Protein AF-A0A7S1HII3-F1 (afdb_monomer_lite)

Foldseek 3Di:
DDDDDDDDDDDDPPDDDDDPPQPQPPDPDDDPDDPDDDPPPPPDDQDDDDPVQVVCPPQRFDDDPPPPPPPDPPDPPPDPDRDDPPPQPVPDADQDDGDRDDQGHAAAAPVVLVVQVVVLVVLCVDDCVVDDPVCSVSNVDDRPRPVPRHRHQDPSRVVSVVVVVVVVCVVRVVNVDDDDDPPPPPPPPDPDDD

Structure (mmCIF, N/CA/C/O backbone):
data_AF-A0A7S1HII3-F1
#
_entry.id   AF-A0A7S1HII3-F1
#
loop_
_atom_site.group_PDB
_atom_site.id
_atom_site.type_symbol
_atom_site.label_atom_id
_atom_site.label_alt_id
_atom_site.label_comp_id
_atom_site.label_asym_id
_atom_site.label_entity_id
_atom_site.label_seq_id
_atom_site.pdbx_PDB_ins_code
_atom_site.Cartn_x
_atom_site.Cartn_y
_atom_site.Cartn_z
_atom_site.occupancy
_atom_site.B_iso_or_equiv
_atom_site.auth_seq_id
_atom_site.auth_comp_id
_atom_site.auth_asym_id
_atom_site.auth_atom_id
_atom_site.pdbx_PDB_model_num
ATOM 1 N N . MET A 1 1 ? 8.727 9.256 -57.625 1.00 49.22 1 MET A N 1
ATOM 2 C CA . MET A 1 1 ? 7.397 9.297 -56.982 1.00 49.22 1 MET A CA 1
ATOM 3 C C . MET A 1 1 ? 6.848 7.882 -56.900 1.00 49.22 1 MET A C 1
ATOM 5 O O . MET A 1 1 ? 6.625 7.277 -57.941 1.00 49.22 1 MET A O 1
ATOM 9 N N . PRO A 1 2 ? 6.750 7.338 -55.679 1.00 39.59 2 PRO A N 1
ATOM 10 C CA . PRO A 1 2 ? 5.558 6.612 -55.246 1.00 39.59 2 PRO A CA 1
ATOM 11 C C . PRO A 1 2 ? 5.044 7.100 -53.872 1.00 39.59 2 PRO A C 1
ATOM 13 O O . PRO A 1 2 ? 5.643 7.955 -53.226 1.00 39.59 2 PRO A O 1
ATOM 16 N N . SER A 1 3 ? 3.873 6.577 -53.523 1.00 37.31 3 SER A N 1
ATOM 17 C CA . SER A 1 3 ? 2.757 7.121 -52.739 1.00 37.31 3 SER A CA 1
ATOM 18 C C . SER A 1 3 ? 2.954 7.400 -51.234 1.00 37.31 3 SER A C 1
ATOM 20 O O . SER A 1 3 ? 3.823 6.808 -50.598 1.00 37.31 3 SER A O 1
ATOM 22 N N . PRO A 1 4 ? 2.078 8.236 -50.629 1.00 46.53 4 PRO A N 1
ATOM 23 C CA . PRO A 1 4 ? 2.090 8.534 -49.198 1.00 46.53 4 PRO A CA 1
ATOM 24 C C . PRO A 1 4 ? 1.418 7.421 -48.378 1.00 46.53 4 PRO A C 1
ATOM 26 O O . PRO A 1 4 ? 0.300 6.995 -48.676 1.00 46.53 4 PRO A O 1
ATOM 29 N N . MET A 1 5 ? 2.076 6.980 -47.303 1.00 40.91 5 MET A N 1
ATOM 30 C CA . MET A 1 5 ? 1.473 6.093 -46.306 1.00 40.91 5 MET A CA 1
ATOM 31 C C . MET A 1 5 ? 0.523 6.881 -45.396 1.00 40.91 5 MET A C 1
ATOM 33 O O . MET A 1 5 ? 0.929 7.806 -44.696 1.00 40.91 5 MET A O 1
ATOM 37 N N . ARG A 1 6 ? -0.755 6.488 -45.395 1.00 44.62 6 ARG A N 1
ATOM 38 C CA . ARG A 1 6 ? -1.747 6.884 -44.388 1.00 44.62 6 ARG A CA 1
ATOM 39 C C . ARG A 1 6 ? -1.512 6.058 -43.121 1.00 44.62 6 ARG A C 1
ATOM 41 O O . ARG A 1 6 ? -1.665 4.842 -43.154 1.00 44.62 6 ARG A O 1
ATOM 48 N N . GLY A 1 7 ? -1.159 6.717 -42.021 1.00 40.34 7 GLY A N 1
ATOM 49 C CA . GLY A 1 7 ? -1.181 6.120 -40.684 1.00 40.34 7 GLY A CA 1
ATOM 50 C C . GLY A 1 7 ? -2.591 6.173 -40.074 1.00 40.34 7 GLY A C 1
ATOM 51 O O . GLY A 1 7 ? -3.338 7.110 -40.370 1.00 40.34 7 GLY A O 1
ATOM 52 N N . PRO A 1 8 ? -2.987 5.190 -39.247 1.00 44.94 8 PRO A N 1
ATOM 53 C CA . PRO A 1 8 ? -4.292 5.178 -38.597 1.00 44.94 8 PRO A CA 1
ATOM 54 C C . PRO A 1 8 ? -4.381 6.229 -37.482 1.00 44.94 8 PRO A C 1
ATOM 56 O O . PRO A 1 8 ? -3.462 6.409 -36.682 1.00 44.94 8 PRO A O 1
ATOM 59 N N . ALA A 1 9 ? -5.528 6.904 -37.425 1.00 43.06 9 ALA A N 1
ATOM 60 C CA . ALA A 1 9 ? -5.907 7.803 -36.349 1.00 43.06 9 ALA A CA 1
ATOM 61 C C . ALA A 1 9 ? -6.153 7.006 -35.057 1.00 43.06 9 ALA A C 1
ATOM 63 O O . ALA A 1 9 ? -7.096 6.218 -34.973 1.00 43.06 9 ALA A O 1
ATOM 64 N N . PHE A 1 10 ? -5.328 7.233 -34.036 1.00 33.91 10 PHE A N 1
ATOM 65 C CA . PHE A 1 10 ? -5.608 6.774 -32.679 1.00 33.91 10 PHE A CA 1
ATOM 66 C C . PHE A 1 10 ? -6.612 7.727 -32.027 1.00 33.91 10 PHE A C 1
ATOM 68 O O . PHE A 1 10 ? -6.252 8.741 -31.436 1.00 33.91 10 PHE A O 1
ATOM 75 N N . SER A 1 11 ? -7.891 7.384 -32.155 1.00 45.03 11 SER A N 1
ATOM 76 C CA . SER A 1 11 ? -8.940 7.850 -31.255 1.00 45.03 11 SER A CA 1
ATOM 77 C C . SER A 1 11 ? -9.006 6.883 -30.076 1.00 45.03 11 SER A C 1
ATOM 79 O O . SER A 1 11 ? -9.339 5.715 -30.255 1.00 45.03 11 SER A O 1
ATOM 81 N N . CYS A 1 12 ? -8.679 7.357 -28.875 1.00 33.50 12 CYS A N 1
ATOM 82 C CA . CYS A 1 12 ? -9.024 6.667 -27.637 1.00 33.50 12 CYS A CA 1
ATOM 83 C C . CYS A 1 12 ? -9.544 7.691 -26.629 1.00 33.50 12 CYS A C 1
ATOM 85 O O . CYS A 1 12 ? -8.791 8.324 -25.891 1.00 33.50 12 CYS A O 1
ATOM 87 N N . CYS A 1 13 ? -10.868 7.832 -26.614 1.00 35.03 13 CYS A N 1
ATOM 88 C CA . CYS A 1 13 ? -11.621 8.372 -25.496 1.00 35.03 13 CYS A CA 1
ATOM 89 C C . CYS A 1 13 ? -11.301 7.570 -24.226 1.00 35.03 13 CYS A C 1
ATOM 91 O O . CYS A 1 13 ? -11.703 6.415 -24.099 1.00 35.03 13 CYS A O 1
ATOM 93 N N . PHE A 1 14 ? -10.637 8.188 -23.250 1.00 35.06 14 PHE A N 1
ATOM 94 C CA . PHE A 1 14 ? -10.660 7.704 -21.871 1.00 35.06 14 PHE A CA 1
ATOM 95 C C . PHE A 1 14 ? -12.013 8.083 -21.256 1.00 35.06 14 PHE A C 1
ATOM 97 O O . PHE A 1 14 ? -12.171 9.133 -20.635 1.00 35.06 14 PHE A O 1
ATOM 104 N N . ALA A 1 15 ? -13.019 7.238 -21.484 1.00 39.53 15 ALA A N 1
ATOM 105 C CA . ALA A 1 15 ? -14.299 7.340 -20.803 1.00 39.53 15 ALA A CA 1
ATOM 106 C C . ALA A 1 15 ? -14.142 6.881 -19.346 1.00 39.53 15 ALA A C 1
ATOM 108 O O . ALA A 1 15 ? -13.743 5.753 -19.046 1.00 39.53 15 ALA A O 1
ATOM 109 N N . LEU A 1 16 ? -14.451 7.807 -18.443 1.00 46.47 16 LEU A N 1
ATOM 110 C CA . LEU A 1 16 ? -14.608 7.613 -17.010 1.00 46.47 16 LEU A CA 1
ATOM 111 C C . LEU A 1 16 ? -15.665 6.534 -16.742 1.00 46.47 16 LEU A C 1
ATOM 113 O O . LEU A 1 16 ? -16.841 6.716 -17.032 1.00 46.47 16 LEU A O 1
ATOM 117 N N . GLY A 1 17 ? -15.241 5.422 -16.150 1.00 37.50 17 GLY A N 1
ATOM 118 C CA . GLY A 1 17 ? -16.125 4.332 -15.743 1.00 37.50 17 GLY A CA 1
ATOM 119 C C . GLY A 1 17 ? -15.549 3.564 -14.561 1.00 37.50 17 GLY A C 1
ATOM 120 O O . GLY A 1 17 ? -15.370 2.353 -14.626 1.00 37.50 17 GLY A O 1
ATOM 121 N N . ARG A 1 18 ? -15.180 4.262 -13.479 1.00 42.59 18 ARG A N 1
ATOM 122 C CA . ARG A 1 18 ? -14.786 3.597 -12.230 1.00 42.59 18 ARG A CA 1
ATOM 123 C C . ARG A 1 18 ? -16.043 3.147 -11.492 1.00 42.59 18 ARG A C 1
ATOM 125 O O . ARG A 1 18 ? -16.666 3.937 -10.792 1.00 42.59 18 ARG A O 1
ATOM 132 N N . GLN A 1 19 ? -16.382 1.868 -11.632 1.00 34.56 19 GLN A N 1
ATOM 133 C CA . GLN A 1 19 ? -17.270 1.178 -10.701 1.00 34.56 19 GLN A CA 1
ATOM 134 C C . GLN A 1 19 ? -16.685 1.306 -9.289 1.00 34.56 19 GLN A C 1
ATOM 136 O O . GLN A 1 19 ? -15.636 0.739 -8.973 1.00 34.56 19 GLN A O 1
ATOM 141 N N . VAL A 1 20 ? -17.345 2.089 -8.439 1.00 39.16 20 VAL A N 1
ATOM 142 C CA . VAL A 1 20 ? -17.091 2.083 -7.001 1.00 39.16 20 VAL A CA 1
ATOM 143 C C . VAL A 1 20 ? -17.714 0.795 -6.477 1.00 39.16 20 VAL A C 1
ATOM 145 O O . VAL A 1 20 ? -18.902 0.742 -6.181 1.00 39.16 20 VAL A O 1
ATOM 148 N N . ALA A 1 21 ? -16.926 -0.276 -6.424 1.00 37.16 21 ALA A N 1
ATOM 149 C CA . ALA A 1 21 ? -17.313 -1.473 -5.694 1.00 37.16 21 ALA A CA 1
ATOM 150 C C . ALA A 1 21 ? -17.355 -1.109 -4.201 1.00 37.16 21 ALA A C 1
ATOM 152 O O . ALA A 1 21 ? -16.321 -1.039 -3.531 1.00 37.16 21 ALA A O 1
ATOM 153 N N . ILE A 1 22 ? -18.553 -0.796 -3.704 1.00 39.97 22 ILE A N 1
ATOM 154 C CA . ILE A 1 22 ? -18.819 -0.596 -2.281 1.00 39.97 22 ILE A CA 1
ATOM 155 C C . ILE A 1 22 ? -18.816 -1.986 -1.648 1.00 39.97 22 ILE A C 1
ATOM 157 O O . ILE A 1 22 ? -19.820 -2.692 -1.648 1.00 39.97 22 ILE A O 1
ATOM 161 N N . PHE A 1 23 ? -17.661 -2.402 -1.136 1.00 42.44 23 PHE A N 1
ATOM 162 C CA . PHE A 1 23 ? -17.588 -3.561 -0.257 1.00 42.44 23 PHE A CA 1
ATOM 163 C C . PHE A 1 23 ? -18.088 -3.131 1.122 1.00 42.44 23 PHE A C 1
ATOM 165 O O . PHE A 1 23 ? -17.344 -2.566 1.923 1.00 42.44 23 PHE A O 1
ATOM 172 N N . LEU A 1 24 ? -19.376 -3.360 1.379 1.00 38.06 24 LEU A N 1
ATOM 173 C CA . LEU A 1 24 ? -19.945 -3.306 2.722 1.00 38.06 24 LEU A CA 1
ATOM 174 C C . LEU A 1 24 ? -19.381 -4.488 3.518 1.00 38.06 24 LEU A C 1
ATOM 176 O O . LEU A 1 24 ? -19.906 -5.598 3.481 1.00 38.06 24 LEU A O 1
ATOM 180 N N . PHE A 1 25 ? -18.273 -4.256 4.218 1.00 42.69 25 PHE A N 1
ATOM 181 C CA . PHE A 1 25 ? -17.784 -5.188 5.225 1.00 42.69 25 PHE A CA 1
ATOM 182 C C . PHE A 1 25 ? -18.633 -5.024 6.488 1.00 42.69 25 PHE A C 1
ATOM 184 O O . PHE A 1 25 ? -18.334 -4.201 7.352 1.00 42.69 25 PHE A O 1
ATOM 191 N N . LEU A 1 26 ? -19.710 -5.806 6.590 1.00 35.97 26 LEU A N 1
ATOM 192 C CA . LEU A 1 26 ? -20.401 -6.011 7.858 1.00 35.97 26 LEU A CA 1
ATOM 193 C C . LEU A 1 26 ? -19.521 -6.924 8.723 1.00 35.97 26 LEU A C 1
ATOM 195 O O . LEU A 1 26 ? -19.515 -8.142 8.562 1.00 35.97 26 LEU A O 1
ATOM 199 N N . PHE A 1 27 ? -18.729 -6.327 9.613 1.00 39.19 27 PHE A N 1
ATOM 200 C CA . PHE A 1 27 ? -17.949 -7.073 10.598 1.00 39.19 27 PHE A CA 1
ATOM 201 C C . PHE A 1 27 ? -18.890 -7.643 11.671 1.00 39.19 27 PHE A C 1
ATOM 203 O O . PHE A 1 27 ? -19.171 -6.984 12.667 1.00 39.19 27 PHE A O 1
ATOM 210 N N . ILE A 1 28 ? -19.355 -8.882 11.493 1.00 37.91 28 ILE A N 1
ATOM 211 C CA . ILE A 1 28 ? -19.847 -9.698 12.611 1.00 37.91 28 ILE A CA 1
ATOM 212 C C . ILE A 1 28 ? -18.608 -10.340 13.244 1.00 37.91 28 ILE A C 1
ATOM 214 O O . ILE A 1 28 ? -18.170 -11.417 12.844 1.00 37.91 28 ILE A O 1
ATOM 218 N N . LEU A 1 29 ? -17.976 -9.635 14.184 1.00 43.19 29 LEU A N 1
ATOM 219 C CA . LEU A 1 29 ? -16.872 -10.189 14.967 1.00 43.19 29 LEU A CA 1
ATOM 220 C C . LEU A 1 29 ? -17.440 -11.198 15.974 1.00 43.19 29 LEU A C 1
ATOM 222 O O . LEU A 1 29 ? -17.939 -10.824 17.032 1.00 43.19 29 LEU A O 1
ATOM 226 N N . VAL A 1 30 ? -17.361 -12.486 15.635 1.00 34.56 30 VAL A N 1
ATOM 227 C CA . VAL A 1 30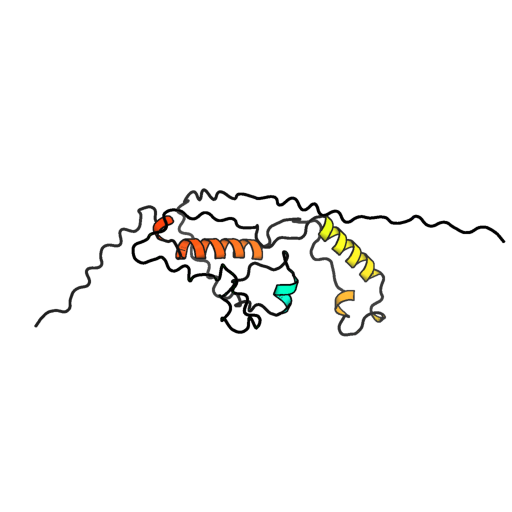 ? -17.533 -13.581 16.595 1.00 34.56 30 VAL A CA 1
ATOM 228 C C . VAL A 1 30 ? -16.333 -13.543 17.540 1.00 34.56 30 VAL A C 1
ATOM 230 O O . VAL A 1 30 ? -15.195 -13.753 17.125 1.00 34.56 30 VAL A O 1
ATOM 233 N N . SER A 1 31 ? -16.585 -13.221 18.807 1.00 33.16 31 SER A N 1
ATOM 234 C CA . SER A 1 31 ? -15.572 -13.190 19.862 1.00 33.16 31 SER A CA 1
ATOM 235 C C . SER A 1 31 ? -15.106 -14.614 20.177 1.00 33.16 31 SER A C 1
ATOM 237 O O . SER A 1 31 ? -15.686 -15.285 21.028 1.00 33.16 31 SER A O 1
ATOM 239 N N . ALA A 1 32 ? -14.065 -15.090 19.495 1.00 36.19 32 ALA A N 1
ATOM 240 C CA . ALA A 1 32 ? -13.293 -16.238 19.952 1.00 36.19 32 ALA A CA 1
ATOM 241 C C . ALA A 1 32 ? -12.346 -15.748 21.058 1.00 36.19 32 ALA A C 1
ATOM 243 O O . ALA A 1 32 ? -11.362 -15.063 20.786 1.00 36.19 32 ALA A O 1
ATOM 244 N N . GLY A 1 33 ? -12.696 -16.034 22.314 1.00 36.56 33 GLY A N 1
ATOM 245 C CA . GLY A 1 33 ? -11.833 -15.791 23.466 1.00 36.56 33 GLY A CA 1
ATOM 246 C C . GLY A 1 33 ? -10.622 -16.714 23.408 1.00 36.56 33 GLY A C 1
ATOM 247 O O . GLY A 1 33 ? -10.722 -17.887 23.752 1.00 36.56 33 GLY A O 1
ATOM 248 N N . GLY A 1 34 ? -9.501 -16.183 22.934 1.00 35.03 34 GLY A N 1
ATOM 249 C CA . GLY A 1 34 ? -8.187 -16.795 23.045 1.00 35.03 34 GLY A CA 1
ATOM 250 C C . GLY A 1 34 ? -7.227 -15.746 23.579 1.00 35.03 34 GLY A C 1
ATOM 251 O O . GLY A 1 34 ? -6.944 -14.767 22.890 1.00 35.03 34 GLY A O 1
ATOM 252 N N . ASP A 1 35 ? -6.760 -15.942 24.807 1.00 38.28 35 ASP A N 1
ATOM 253 C CA . ASP A 1 35 ? -5.679 -15.170 25.411 1.00 38.28 35 ASP A CA 1
ATOM 254 C C . ASP A 1 35 ? -4.368 -15.525 24.689 1.00 38.28 35 ASP A C 1
ATOM 256 O O . ASP A 1 35 ? -3.614 -16.395 25.117 1.00 38.28 35 ASP A O 1
ATOM 260 N N . SER A 1 36 ? -4.126 -14.916 23.526 1.00 40.62 36 SER A N 1
ATOM 261 C CA . SER A 1 36 ? -2.836 -14.998 22.841 1.00 40.62 36 SER A CA 1
ATOM 262 C C . SER A 1 36 ? -1.939 -13.869 23.337 1.00 40.62 36 SER A C 1
ATOM 264 O O . SER A 1 36 ? -2.316 -12.699 23.233 1.00 40.62 36 SER A O 1
ATOM 266 N N . GLU A 1 37 ? -0.772 -14.242 23.857 1.00 42.09 37 GLU A N 1
ATOM 267 C CA . GLU A 1 37 ? 0.291 -13.357 24.329 1.00 42.09 37 GLU A CA 1
ATOM 268 C C . GLU A 1 37 ? 0.509 -12.147 23.410 1.00 42.09 37 GLU A C 1
ATOM 270 O O . GLU A 1 37 ? 0.569 -12.254 22.181 1.00 42.09 37 GLU A O 1
ATOM 275 N N . GLU A 1 38 ? 0.613 -10.971 24.028 1.00 43.03 38 GLU A N 1
ATOM 276 C CA . GLU A 1 38 ? 0.832 -9.698 23.357 1.00 43.03 38 GLU A CA 1
ATOM 277 C C . GLU A 1 38 ? 2.183 -9.704 22.627 1.00 43.03 38 GLU A C 1
ATOM 279 O O . GLU A 1 38 ? 3.240 -9.463 23.206 1.00 43.03 38 GLU A O 1
ATOM 284 N N . GLY A 1 39 ? 2.145 -9.951 21.316 1.00 39.84 39 GLY A N 1
ATOM 285 C CA . GLY A 1 39 ? 3.264 -9.678 20.424 1.00 39.84 39 GLY A CA 1
ATOM 286 C C . GLY A 1 39 ? 3.619 -8.191 20.480 1.00 39.84 39 GLY A C 1
ATOM 287 O O . GLY A 1 39 ? 2.898 -7.343 19.949 1.00 39.84 39 GLY A O 1
ATOM 288 N N . HIS A 1 40 ? 4.732 -7.887 21.143 1.00 36.75 40 HIS A N 1
ATOM 289 C CA . HIS A 1 40 ? 5.301 -6.555 21.309 1.00 36.75 40 HIS A CA 1
ATOM 290 C C . HIS A 1 40 ? 5.613 -5.933 19.933 1.00 36.75 40 HIS A C 1
ATOM 292 O O . HIS A 1 40 ? 6.620 -6.240 19.303 1.00 36.75 40 HIS A O 1
ATOM 298 N N . CYS A 1 41 ? 4.716 -5.073 19.441 1.00 43.38 41 CYS A N 1
ATOM 299 C CA . CYS A 1 41 ? 4.887 -4.286 18.211 1.00 43.38 41 CYS A CA 1
ATOM 300 C C . CYS A 1 41 ? 5.360 -2.850 18.521 1.00 43.38 41 CYS A C 1
ATOM 302 O O . CYS A 1 41 ? 5.011 -1.907 17.804 1.00 43.38 41 CYS A O 1
ATOM 304 N N . ASP A 1 42 ? 6.128 -2.667 19.598 1.00 39.56 42 ASP A N 1
ATOM 305 C CA . ASP A 1 42 ? 6.696 -1.377 19.992 1.00 39.56 42 ASP A CA 1
ATOM 306 C C . ASP A 1 42 ? 8.008 -1.151 19.234 1.00 39.56 42 ASP A C 1
ATOM 308 O O . ASP A 1 42 ? 9.101 -1.469 19.688 1.00 39.56 42 ASP A O 1
ATOM 312 N N . GLY A 1 43 ? 7.892 -0.644 18.009 1.00 41.03 43 GLY A N 1
ATOM 313 C CA . GLY A 1 43 ? 9.067 -0.331 17.191 1.00 41.03 43 GLY A CA 1
ATOM 314 C C . GLY A 1 43 ? 8.781 0.226 15.804 1.00 41.03 43 GLY A C 1
ATOM 315 O O . GLY A 1 43 ? 9.714 0.537 15.068 1.00 41.03 43 GLY A O 1
ATOM 316 N N . LEU A 1 44 ? 7.512 0.374 15.412 1.00 44.56 44 LEU A N 1
ATOM 317 C CA . LEU A 1 44 ? 7.211 0.910 14.093 1.00 44.56 44 LEU A CA 1
ATOM 318 C C . LEU A 1 44 ? 7.412 2.431 14.069 1.00 44.56 44 LEU A C 1
ATOM 320 O O . LEU A 1 44 ? 6.841 3.142 14.904 1.00 44.56 44 LEU A O 1
ATOM 324 N N . PRO A 1 45 ? 8.202 2.950 13.115 1.00 43.22 45 PRO A N 1
ATOM 325 C CA . PRO A 1 45 ? 8.474 4.372 13.021 1.00 43.22 45 PRO A CA 1
ATOM 326 C C . PRO A 1 45 ? 7.169 5.145 12.816 1.00 43.22 45 PRO A C 1
ATOM 328 O O . PRO A 1 45 ? 6.323 4.778 11.995 1.00 43.22 45 PRO A O 1
ATOM 331 N N . LYS A 1 46 ? 7.010 6.250 13.553 1.00 50.88 46 LYS A N 1
ATOM 332 C CA . LYS A 1 46 ? 5.945 7.224 13.296 1.00 50.88 46 LYS A CA 1
ATOM 333 C C . LYS A 1 46 ? 6.181 7.806 11.902 1.00 50.88 46 LYS A C 1
ATOM 335 O O . LYS A 1 46 ? 7.051 8.651 11.719 1.00 50.88 46 LYS A O 1
ATOM 340 N N . LEU A 1 47 ? 5.431 7.327 10.912 1.00 52.47 47 LEU A N 1
ATOM 341 C CA . LEU A 1 47 ? 5.484 7.849 9.550 1.00 52.47 47 LEU A CA 1
ATOM 342 C C . LEU A 1 47 ? 4.915 9.274 9.544 1.00 52.47 47 LEU A C 1
ATOM 344 O O . LEU A 1 47 ? 3.702 9.466 9.454 1.00 52.47 47 LEU A O 1
ATOM 348 N N . GLN A 1 48 ? 5.785 10.281 9.645 1.00 57.12 48 GLN A N 1
ATOM 349 C CA . GLN A 1 48 ? 5.407 11.649 9.303 1.00 57.12 48 GLN A CA 1
ATOM 350 C C . GLN A 1 48 ? 5.052 11.686 7.814 1.00 57.12 48 GLN A C 1
ATOM 352 O O . GLN A 1 48 ? 5.806 11.193 6.969 1.00 57.12 48 GLN A O 1
ATOM 357 N N . LYS A 1 49 ? 3.887 12.253 7.477 1.00 60.00 49 LYS A N 1
ATOM 358 C CA . LYS A 1 49 ? 3.488 12.460 6.080 1.00 60.00 49 LYS A CA 1
ATOM 359 C C . LYS A 1 49 ? 4.455 13.445 5.429 1.00 60.00 49 LYS A C 1
ATOM 361 O O . LYS A 1 49 ? 4.249 14.653 5.464 1.00 60.00 49 LYS A O 1
ATOM 366 N N . GLY A 1 50 ? 5.494 12.928 4.785 1.00 69.94 50 GLY A N 1
ATOM 367 C CA . GLY A 1 50 ? 6.290 13.726 3.863 1.00 69.94 50 GLY A CA 1
ATOM 368 C C . GLY A 1 50 ? 5.420 14.267 2.721 1.00 69.94 50 GLY A C 1
ATOM 369 O O . GLY A 1 50 ? 4.392 13.680 2.364 1.00 69.94 50 GLY A O 1
ATOM 370 N N . ARG A 1 51 ? 5.865 15.355 2.083 1.00 73.81 51 ARG A N 1
ATOM 371 C CA . ARG A 1 51 ? 5.179 16.008 0.946 1.00 73.81 51 ARG A CA 1
ATOM 372 C C . ARG A 1 51 ? 4.791 15.032 -0.186 1.00 73.81 51 ARG A C 1
ATOM 374 O O . ARG A 1 51 ? 3.828 15.267 -0.911 1.00 73.81 51 ARG A O 1
ATOM 381 N N . TRP A 1 52 ? 5.508 13.917 -0.315 1.00 74.12 52 TRP A N 1
ATOM 382 C CA . TRP A 1 52 ? 5.293 12.875 -1.322 1.00 74.12 52 TRP A CA 1
ATOM 383 C C . TRP A 1 52 ? 4.006 12.062 -1.137 1.00 74.12 52 TRP A C 1
ATOM 385 O O . TRP A 1 52 ? 3.373 11.680 -2.120 1.00 74.12 52 TRP A O 1
ATOM 395 N N . TRP A 1 53 ? 3.560 11.850 0.102 1.00 78.06 53 TRP A N 1
ATOM 396 C CA . TRP A 1 53 ? 2.418 10.978 0.398 1.00 78.06 53 TRP A CA 1
ATOM 397 C C . TRP A 1 53 ? 1.091 11.543 -0.114 1.00 78.06 53 TRP A C 1
ATOM 399 O O . TRP A 1 53 ? 0.210 10.782 -0.510 1.00 78.06 53 TRP A O 1
ATOM 409 N N . GLY A 1 54 ? 0.959 12.872 -0.170 1.00 78.75 54 GLY A N 1
ATOM 410 C CA . GLY A 1 54 ? -0.219 13.535 -0.735 1.00 78.75 54 GLY A CA 1
ATOM 411 C C . GLY A 1 54 ? -0.357 13.356 -2.251 1.00 78.75 54 GLY A C 1
ATOM 412 O O . GLY A 1 54 ? -1.464 13.444 -2.774 1.00 78.75 54 GLY A O 1
ATOM 413 N N . ARG A 1 55 ? 0.739 13.054 -2.964 1.00 86.19 55 ARG A N 1
ATOM 414 C CA . ARG A 1 55 ? 0.742 12.931 -4.434 1.00 86.19 55 ARG A CA 1
ATOM 415 C C . ARG A 1 55 ? 0.362 11.540 -4.944 1.00 86.19 55 ARG A C 1
ATOM 417 O O . ARG A 1 55 ? -0.019 11.411 -6.100 1.00 86.19 55 ARG A O 1
ATOM 424 N N . MET A 1 56 ? 0.424 10.507 -4.101 1.00 85.06 56 MET A N 1
ATOM 425 C CA . MET A 1 56 ? 0.102 9.125 -4.496 1.00 85.06 56 MET A CA 1
ATOM 426 C C . MET A 1 56 ? -1.414 8.833 -4.551 1.00 85.06 56 MET A C 1
ATOM 428 O O . MET A 1 56 ? -1.832 7.763 -5.006 1.00 85.06 56 MET A O 1
ATOM 432 N N . GLY A 1 57 ? -2.261 9.780 -4.128 1.00 91.06 57 GLY A N 1
ATOM 433 C CA . GLY A 1 57 ? -3.720 9.678 -4.205 1.00 91.06 57 GLY A CA 1
ATOM 434 C C . GLY A 1 57 ? -4.259 8.399 -3.554 1.00 91.06 57 GLY A C 1
ATOM 435 O O . GLY A 1 57 ? -3.972 8.093 -2.403 1.00 91.06 57 GLY A O 1
ATOM 436 N N . SER A 1 58 ? -5.025 7.604 -4.308 1.00 90.00 58 SER A N 1
ATOM 437 C CA . SER A 1 58 ? -5.602 6.339 -3.812 1.00 90.00 58 SER A CA 1
ATOM 438 C C . SER A 1 58 ? -4.587 5.206 -3.582 1.00 90.00 58 SER A C 1
ATOM 440 O O . SER A 1 58 ? -4.985 4.103 -3.199 1.00 90.00 58 SER A O 1
ATOM 442 N N . LYS A 1 59 ? -3.303 5.419 -3.870 1.00 91.44 59 LYS A N 1
ATOM 443 C CA . LYS A 1 59 ? -2.238 4.432 -3.644 1.00 91.44 59 LYS A CA 1
ATOM 444 C C . LYS A 1 59 ? -1.435 4.737 -2.375 1.00 91.44 59 LYS A C 1
ATOM 446 O O . LYS A 1 59 ? -0.610 3.921 -1.987 1.00 91.44 59 LYS A O 1
ATOM 451 N N . SER A 1 60 ? -1.699 5.869 -1.720 1.00 91.31 60 SER A N 1
ATOM 452 C CA . SER A 1 60 ? -1.103 6.198 -0.429 1.00 91.31 60 SER A CA 1
ATOM 453 C C . SER A 1 60 ? -1.596 5.225 0.651 1.00 91.31 60 SER A C 1
ATOM 455 O O . SER A 1 60 ? -2.810 5.017 0.755 1.00 91.31 60 SER A O 1
ATOM 457 N N . PRO A 1 61 ? -0.692 4.664 1.470 1.00 90.31 61 PRO A N 1
ATOM 458 C CA . PRO A 1 61 ? -1.054 3.923 2.673 1.00 90.31 61 PRO A CA 1
ATOM 459 C C . PRO A 1 61 ? -1.949 4.731 3.615 1.00 90.31 61 PRO A C 1
ATOM 461 O O . PRO A 1 61 ? -1.942 5.971 3.605 1.00 90.31 61 PRO A O 1
ATOM 464 N N . TYR A 1 62 ? -2.707 4.023 4.454 1.00 89.50 62 TYR A N 1
ATOM 465 C CA . TYR A 1 62 ? -3.537 4.674 5.462 1.00 89.50 62 TYR A CA 1
ATOM 466 C C . TYR A 1 62 ? -2.655 5.461 6.421 1.00 89.50 62 TYR A C 1
ATOM 468 O O . TYR A 1 62 ? -1.840 4.911 7.155 1.00 89.50 62 TYR A O 1
ATOM 476 N N . ALA A 1 63 ? -2.866 6.767 6.455 1.00 83.75 63 ALA A N 1
ATOM 477 C CA . ALA A 1 63 ? -2.146 7.642 7.351 1.00 83.75 63 ALA A CA 1
ATOM 478 C C . ALA A 1 63 ? -3.149 8.433 8.176 1.00 83.75 63 ALA A C 1
ATOM 480 O O . ALA A 1 63 ? -4.160 8.917 7.655 1.00 83.75 63 ALA A O 1
ATOM 481 N N . ARG A 1 64 ? -2.866 8.546 9.477 1.00 78.31 64 ARG A N 1
ATOM 482 C CA . ARG A 1 64 ? -3.683 9.355 10.377 1.00 78.31 64 ARG A CA 1
ATOM 483 C C . ARG A 1 64 ? -3.697 10.775 9.814 1.00 78.31 64 ARG A C 1
ATOM 485 O O . ARG A 1 64 ? -2.651 11.351 9.527 1.00 78.31 64 ARG A O 1
ATOM 492 N N . LEU A 1 65 ? -4.891 11.296 9.571 1.00 73.69 65 LEU A N 1
ATOM 493 C CA . LEU A 1 65 ? -5.083 12.732 9.509 1.00 73.69 65 LEU A CA 1
ATOM 494 C C . LEU A 1 65 ? -5.064 13.144 10.975 1.00 73.69 65 LEU A C 1
ATOM 496 O O . LEU A 1 65 ? -6.067 13.022 11.673 1.00 73.69 65 LEU A O 1
ATOM 500 N N . GLU A 1 66 ? -3.874 13.438 11.490 1.00 68.88 66 GLU A N 1
ATOM 501 C CA . GLU A 1 66 ? -3.814 14.299 12.664 1.00 68.88 66 GLU A CA 1
ATOM 502 C C . GLU A 1 66 ? -4.507 15.581 12.216 1.00 68.88 66 GLU A C 1
ATOM 504 O O . GLU A 1 66 ? -4.272 16.016 11.083 1.00 68.88 66 GLU A O 1
ATOM 509 N N . GLY A 1 67 ? -5.503 16.026 12.994 1.00 55.06 67 GLY A N 1
ATOM 510 C CA . GLY A 1 67 ? -6.250 17.238 12.677 1.00 55.06 67 GLY A CA 1
ATOM 511 C C . GLY A 1 67 ? -5.209 18.286 12.357 1.00 55.06 67 GLY A C 1
ATOM 512 O O . GLY A 1 67 ? -4.337 18.519 13.186 1.00 55.06 67 GLY A O 1
ATOM 513 N N . GLY A 1 68 ? -5.189 18.738 11.102 1.00 48.69 68 GLY A N 1
ATOM 514 C CA . GLY A 1 68 ? -4.193 19.704 10.689 1.00 48.69 68 GLY A CA 1
ATOM 515 C C . GLY A 1 68 ? -4.353 20.874 11.631 1.00 48.69 68 GLY A C 1
ATOM 516 O O . GLY A 1 68 ? -5.472 21.368 11.770 1.00 48.69 68 GLY A O 1
ATOM 517 N N . ASP A 1 69 ? -3.270 21.247 12.302 1.00 45.97 69 ASP A N 1
ATOM 518 C CA . ASP A 1 69 ? -3.197 22.532 12.970 1.00 45.97 69 ASP A CA 1
ATOM 519 C C . ASP A 1 69 ? -3.765 23.547 11.969 1.00 45.97 69 ASP A C 1
ATOM 521 O O . ASP A 1 69 ? -3.393 23.533 10.791 1.00 45.97 69 ASP A O 1
ATOM 525 N N . GLU A 1 70 ? -4.755 24.316 12.414 1.00 50.47 70 GLU A N 1
ATOM 526 C CA . GLU A 1 70 ? -5.645 25.236 11.681 1.00 50.47 70 GLU A CA 1
ATOM 527 C C . GLU A 1 70 ? -4.927 26.317 10.842 1.00 50.47 70 GLU A C 1
ATOM 529 O O . GLU A 1 70 ? -5.519 27.293 10.380 1.00 50.47 70 GLU A O 1
ATOM 534 N N . GLU A 1 71 ? -3.623 26.186 10.646 1.00 53.16 71 GLU A N 1
ATOM 535 C CA . GLU A 1 71 ? -2.763 27.185 10.071 1.00 53.16 71 GLU A CA 1
ATOM 536 C C . GLU A 1 71 ? -2.772 27.099 8.536 1.00 53.16 71 GLU A C 1
ATOM 538 O O . GLU A 1 71 ? -2.240 26.183 7.910 1.00 53.16 71 GLU A O 1
ATOM 543 N N . GLN A 1 72 ? -3.373 28.138 7.944 1.00 47.78 72 GLN A N 1
ATOM 544 C CA . GLN A 1 72 ? -3.368 28.524 6.526 1.00 47.78 72 GLN A CA 1
ATOM 545 C C . GLN A 1 72 ? -4.388 27.849 5.596 1.00 47.78 72 GLN A C 1
ATOM 547 O O . GLN A 1 72 ? -4.044 27.222 4.592 1.00 47.78 72 GLN A O 1
ATOM 552 N N . ARG A 1 73 ? -5.669 28.185 5.788 1.00 47.47 73 ARG A N 1
ATOM 553 C CA . ARG A 1 73 ? -6.537 28.510 4.640 1.00 47.47 73 ARG A CA 1
ATOM 554 C C . ARG A 1 73 ? -6.617 30.031 4.517 1.00 47.47 73 ARG A C 1
ATOM 556 O O . ARG A 1 73 ? -7.150 30.706 5.387 1.00 47.47 73 ARG A O 1
ATOM 563 N N . ARG A 1 74 ? -6.004 30.568 3.457 1.00 56.44 74 ARG A N 1
ATOM 564 C CA . ARG A 1 74 ? -5.863 32.011 3.183 1.00 56.44 74 ARG A CA 1
ATOM 565 C C . ARG A 1 74 ? -7.094 32.628 2.507 1.00 56.44 74 ARG A C 1
ATOM 567 O O . ARG A 1 74 ? -7.150 33.840 2.338 1.00 56.44 74 ARG A O 1
ATOM 574 N N . ASP A 1 75 ? -8.082 31.803 2.187 1.00 58.75 75 ASP A N 1
ATOM 575 C CA . ASP A 1 75 ? -9.248 32.184 1.407 1.00 58.75 75 ASP A CA 1
ATOM 576 C C . ASP A 1 75 ? -10.460 31.864 2.282 1.00 58.75 75 ASP A C 1
ATOM 578 O O . ASP A 1 75 ? -10.726 30.695 2.556 1.00 58.75 75 ASP A O 1
ATOM 582 N N . GLY A 1 76 ? -11.121 32.898 2.810 1.00 54.41 76 GLY A N 1
ATOM 583 C CA . GLY A 1 76 ? -12.148 32.846 3.864 1.00 54.41 76 GLY A CA 1
ATOM 584 C C . GLY A 1 76 ? -13.453 32.112 3.523 1.00 54.41 76 GLY A C 1
ATOM 585 O O . GLY A 1 76 ? -14.511 32.461 4.042 1.00 54.41 76 GLY A O 1
ATOM 586 N N . GLU A 1 77 ? -13.402 31.099 2.670 1.00 53.97 77 GLU A N 1
ATOM 587 C CA . GLU A 1 77 ? -14.491 30.175 2.413 1.00 53.97 77 GLU A CA 1
ATOM 588 C C . GLU A 1 77 ? -14.444 29.072 3.479 1.00 53.97 77 GLU A C 1
ATOM 590 O O . GLU A 1 77 ? -13.720 28.078 3.365 1.00 53.97 77 GLU A O 1
ATOM 595 N N . LYS A 1 78 ? -15.182 29.297 4.575 1.00 43.72 78 LYS A N 1
ATOM 596 C CA . LYS A 1 78 ? -15.390 28.301 5.631 1.00 43.72 78 LYS A CA 1
ATOM 597 C C . LYS A 1 78 ? -15.936 27.032 4.992 1.00 43.72 78 LYS A C 1
ATOM 599 O O . LYS A 1 78 ? -17.060 27.024 4.486 1.00 43.72 78 LYS A O 1
ATOM 604 N N . ALA A 1 79 ? -15.157 25.958 5.036 1.00 48.00 79 ALA A N 1
ATOM 605 C CA . ALA A 1 79 ? -15.668 24.651 4.680 1.00 48.00 79 ALA A CA 1
ATOM 606 C C . ALA A 1 79 ? -16.763 24.306 5.698 1.00 48.00 79 ALA A C 1
ATOM 608 O O . ALA A 1 79 ? -16.491 24.074 6.874 1.00 48.00 79 ALA A O 1
ATOM 609 N N . VAL A 1 80 ? -18.023 24.321 5.262 1.00 46.38 80 VAL A N 1
ATOM 610 C CA . VAL A 1 80 ? -19.148 23.801 6.043 1.00 46.38 80 VAL A CA 1
ATOM 611 C C . VAL A 1 80 ? -18.898 22.302 6.224 1.00 46.38 80 VAL A C 1
ATOM 613 O O . VAL A 1 80 ? -19.171 21.502 5.333 1.00 46.38 80 VAL A O 1
ATOM 616 N N . GLY A 1 81 ? -18.277 21.945 7.347 1.00 47.19 81 GLY A N 1
ATOM 617 C CA . GLY A 1 81 ? -17.825 20.587 7.648 1.00 47.19 81 GLY A CA 1
ATOM 618 C C . GLY A 1 81 ? -16.417 20.510 8.237 1.00 47.19 81 GLY A C 1
ATOM 619 O O . GLY A 1 81 ? -15.722 19.523 8.010 1.00 47.19 81 GLY A O 1
ATOM 620 N N . GLU A 1 82 ? -15.960 21.537 8.956 1.00 43.34 82 GLU A N 1
ATOM 621 C CA . GLU A 1 82 ? -14.760 21.426 9.784 1.00 43.34 82 GLU A CA 1
ATOM 622 C C . GLU A 1 82 ? -15.005 20.385 10.876 1.00 43.34 82 GLU A C 1
ATOM 624 O O . GLU A 1 82 ? -16.050 20.373 11.529 1.00 43.34 82 GLU A O 1
ATOM 629 N N . GLY A 1 83 ? -14.066 19.443 10.980 1.00 46.28 83 GLY A N 1
ATOM 630 C CA . GLY A 1 83 ? -14.136 18.296 11.866 1.00 46.28 83 GLY A CA 1
ATOM 631 C C . GLY A 1 83 ? -14.304 18.753 13.301 1.00 46.28 83 GLY A C 1
ATOM 632 O O . GLY A 1 83 ? -13.322 19.066 13.965 1.00 46.28 83 GLY A O 1
ATOM 633 N N . GLY A 1 84 ? -15.553 18.765 13.762 1.00 47.38 84 GLY A N 1
ATOM 634 C CA . GLY A 1 84 ? -15.854 18.889 15.172 1.00 47.38 84 GLY A CA 1
ATOM 635 C C . GLY A 1 84 ? -15.047 17.831 15.897 1.00 47.38 84 GLY A C 1
ATOM 636 O O . GLY A 1 84 ? -15.006 16.674 15.460 1.00 47.38 84 GLY A O 1
ATOM 637 N N . ASP A 1 85 ? -14.369 18.252 16.960 1.00 55.34 85 ASP A N 1
ATOM 638 C CA . ASP A 1 85 ? -13.804 17.325 17.916 1.00 55.34 85 ASP A CA 1
ATOM 639 C C . ASP A 1 85 ? -14.893 16.291 18.200 1.00 55.34 85 ASP A C 1
ATOM 641 O O . ASP A 1 85 ? -16.011 16.637 18.590 1.00 55.34 85 ASP A O 1
ATOM 645 N N . TRP A 1 86 ? -14.629 15.027 17.868 1.00 59.12 86 TRP A N 1
ATOM 646 C CA . TRP A 1 86 ? -15.614 13.944 17.969 1.00 59.12 86 TRP A CA 1
ATOM 647 C C . TRP A 1 86 ? -15.835 13.560 19.436 1.00 59.12 86 TRP A C 1
ATOM 649 O O . TRP A 1 86 ? -16.101 12.398 19.748 1.00 59.12 86 TRP A O 1
ATOM 659 N N . GLU A 1 87 ? -15.635 14.526 20.327 1.00 66.69 87 GLU A N 1
ATOM 660 C CA . GLU A 1 87 ? -15.826 14.429 21.745 1.00 66.69 87 GLU A CA 1
ATOM 661 C C . GLU A 1 87 ? -17.301 14.130 21.976 1.00 66.69 87 GLU A C 1
ATOM 663 O O . GLU A 1 87 ? -18.218 14.819 21.515 1.00 66.69 87 GLU A O 1
ATOM 668 N N . GLU A 1 88 ? -17.520 12.990 22.613 1.00 64.81 88 GLU A N 1
ATOM 669 C CA . GLU A 1 88 ? -18.843 12.527 22.953 1.00 64.81 88 GLU A CA 1
ATOM 670 C C . GLU A 1 88 ? -19.486 13.588 23.851 1.00 64.81 88 GLU A C 1
ATOM 672 O O . GLU A 1 88 ? -18.968 13.913 24.920 1.00 64.81 88 GLU A O 1
ATOM 677 N N . LYS A 1 89 ? -20.591 14.189 23.384 1.00 72.88 89 LYS A N 1
ATOM 678 C CA . LYS A 1 89 ? -21.304 15.205 24.166 1.00 72.88 89 LYS A CA 1
ATOM 679 C C . LYS A 1 89 ? -21.616 14.631 25.541 1.00 72.88 89 LYS A C 1
ATOM 681 O O . LYS A 1 89 ? -22.121 13.514 25.636 1.00 72.88 89 LYS A O 1
ATOM 686 N N . VAL A 1 90 ? -21.354 15.413 26.587 1.00 76.69 90 VAL A N 1
ATOM 687 C CA . VAL A 1 90 ? -21.600 15.015 27.978 1.00 76.69 90 VAL A CA 1
ATOM 688 C C . VAL A 1 90 ? -23.009 14.425 28.116 1.00 76.69 90 VAL A C 1
ATOM 690 O O . VAL A 1 90 ? -23.998 15.098 27.834 1.00 76.69 90 VAL A O 1
ATOM 693 N N . GLY A 1 91 ? -23.091 13.160 28.537 1.00 83.31 91 GLY A N 1
ATOM 694 C CA . GLY A 1 91 ? -24.352 12.439 28.752 1.00 83.31 91 GLY A CA 1
ATOM 695 C C . GLY A 1 91 ? -24.909 11.679 27.541 1.00 83.31 91 GLY A C 1
ATOM 696 O O . GLY A 1 91 ? -25.898 10.966 27.694 1.00 83.31 91 GLY A O 1
ATOM 697 N N . CYS A 1 92 ? -24.289 11.772 26.365 1.00 84.56 92 CYS A N 1
ATOM 698 C CA . CYS A 1 92 ? -24.596 10.905 25.228 1.00 84.56 92 CYS A CA 1
ATOM 699 C C . CYS A 1 92 ? -23.647 9.705 25.218 1.00 84.56 92 CYS A C 1
ATOM 701 O O . CYS A 1 92 ? -22.477 9.851 25.544 1.00 84.56 92 CYS A O 1
ATOM 703 N N . GLN A 1 93 ? -24.139 8.530 24.822 1.00 87.12 93 GLN A N 1
ATOM 704 C CA . GLN A 1 93 ? -23.299 7.360 24.588 1.00 87.12 93 GLN A CA 1
ATOM 705 C C . GLN A 1 93 ? -23.601 6.767 23.212 1.00 87.12 93 GLN A C 1
ATOM 707 O O . GLN A 1 93 ? -24.760 6.529 22.866 1.00 87.12 93 GLN A O 1
ATOM 712 N N . SER A 1 94 ? -22.562 6.523 22.419 1.00 89.00 94 SER A N 1
ATOM 713 C CA . SER A 1 94 ? -22.692 5.887 21.105 1.00 89.00 94 SER A CA 1
ATOM 714 C C . SER A 1 94 ? -23.270 4.478 21.262 1.00 89.00 94 SER A C 1
ATOM 716 O O . SER A 1 94 ? -22.703 3.676 21.992 1.00 89.00 94 SER A O 1
ATOM 718 N N . VAL A 1 95 ? -24.364 4.144 20.575 1.00 92.88 95 VAL A N 1
ATOM 719 C CA . VAL A 1 95 ? -24.995 2.805 20.659 1.00 92.88 95 VAL A CA 1
ATOM 720 C C . VAL A 1 95 ? -24.594 1.868 19.517 1.00 92.88 95 VAL A C 1
ATOM 722 O O . VAL A 1 95 ? -24.748 0.656 19.620 1.00 92.88 95 VAL A O 1
ATOM 725 N N . MET A 1 96 ? -24.071 2.421 18.422 1.00 92.62 96 MET A N 1
ATOM 726 C CA . MET A 1 96 ? -23.660 1.684 17.230 1.00 92.62 96 MET A CA 1
ATOM 727 C C . MET A 1 96 ? -22.580 2.469 16.484 1.00 92.62 96 MET A C 1
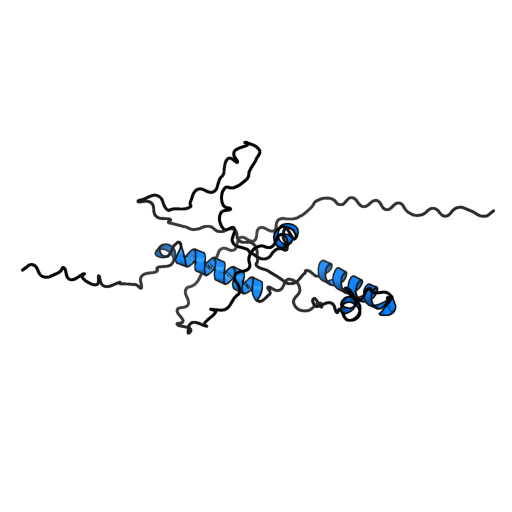ATOM 729 O O . MET A 1 96 ? -22.630 3.697 16.422 1.00 92.62 96 MET A O 1
ATOM 733 N N . VAL A 1 97 ? -21.634 1.755 15.873 1.00 91.38 97 VAL A N 1
ATOM 734 C CA . VAL A 1 97 ? -20.635 2.323 14.961 1.00 91.38 97 VAL A CA 1
ATOM 735 C C . VAL A 1 97 ? -20.784 1.645 13.606 1.00 91.38 97 VAL A C 1
ATOM 737 O O . VAL A 1 97 ? -20.637 0.430 13.500 1.00 91.38 97 VAL A O 1
ATOM 740 N N . VAL A 1 98 ? -21.056 2.433 12.566 1.00 94.06 98 VAL A N 1
ATOM 741 C CA . VAL A 1 98 ? -21.085 1.972 11.171 1.00 94.06 98 VAL A CA 1
ATOM 742 C C . VAL A 1 98 ? -19.873 2.558 10.461 1.00 94.06 98 VAL A C 1
ATOM 744 O O . VAL A 1 98 ? -19.696 3.774 10.429 1.00 94.06 98 VAL A O 1
ATOM 747 N N . GLY A 1 99 ? -19.018 1.696 9.915 1.00 90.06 99 GLY A N 1
ATOM 748 C CA . GLY A 1 99 ? -17.801 2.103 9.217 1.00 90.06 99 GLY A CA 1
ATOM 749 C C . GLY A 1 99 ? -17.810 1.654 7.762 1.00 90.06 99 GLY A C 1
ATOM 750 O O . GLY A 1 99 ? -18.023 0.479 7.479 1.00 90.06 99 GLY A O 1
ATOM 751 N N . LEU A 1 100 ? -17.514 2.575 6.844 1.00 93.62 100 LEU A N 1
ATOM 752 C CA . LEU A 1 100 ? -17.149 2.245 5.468 1.00 93.62 100 LEU A CA 1
ATOM 753 C C . LEU A 1 100 ? -15.629 2.347 5.335 1.00 93.62 100 LEU A C 1
ATOM 755 O O . LEU A 1 100 ? -15.068 3.436 5.212 1.00 93.62 100 LEU A O 1
ATOM 759 N N . LEU A 1 101 ? -14.959 1.200 5.400 1.00 93.19 101 LEU A N 1
ATOM 760 C CA . LEU A 1 101 ? -13.506 1.108 5.299 1.00 93.19 101 LEU A CA 1
ATOM 761 C C . LEU A 1 101 ? -13.131 0.555 3.925 1.00 93.19 101 LEU A C 1
ATOM 763 O O . LEU A 1 101 ? -13.669 -0.458 3.482 1.00 93.19 101 LEU A O 1
ATOM 767 N N . ARG A 1 102 ? -12.181 1.202 3.249 1.00 95.38 102 ARG A N 1
ATOM 768 C CA . ARG A 1 102 ? -11.542 0.616 2.068 1.00 95.38 102 ARG A CA 1
ATOM 769 C C . ARG A 1 102 ? -10.596 -0.500 2.524 1.00 95.38 102 ARG A C 1
ATOM 771 O O . ARG A 1 102 ? -10.136 -0.515 3.663 1.00 95.38 102 ARG A O 1
ATOM 778 N N . HIS A 1 103 ? -10.302 -1.430 1.619 1.00 96.25 103 HIS A N 1
ATOM 779 C CA . HIS A 1 103 ? -9.226 -2.397 1.814 1.00 96.25 103 HIS A CA 1
ATOM 780 C C . HIS A 1 103 ? -7.906 -1.690 2.182 1.00 96.25 103 HIS A C 1
ATOM 782 O O . HIS A 1 103 ? -7.633 -0.583 1.703 1.00 96.25 103 HIS A O 1
ATOM 788 N N . GLY A 1 104 ? -7.068 -2.346 2.981 1.00 95.88 104 GLY A N 1
ATOM 789 C CA . GLY A 1 104 ? -5.715 -1.884 3.273 1.00 95.88 104 GLY A CA 1
ATOM 790 C C . GLY A 1 104 ? -4.789 -1.931 2.055 1.00 95.88 104 GLY A C 1
ATOM 791 O O . GLY A 1 104 ? -5.181 -2.296 0.936 1.00 95.88 104 GLY A O 1
ATOM 792 N N . SER A 1 105 ? -3.536 -1.557 2.275 1.00 96.38 105 SER A N 1
ATOM 793 C CA . SER A 1 105 ? -2.459 -1.638 1.294 1.00 96.38 105 SER A CA 1
ATOM 794 C C . SER A 1 105 ? -2.349 -3.049 0.704 1.00 96.38 105 SER A C 1
ATOM 796 O O . SER A 1 105 ? -2.330 -4.052 1.420 1.00 96.38 105 SER A O 1
ATOM 798 N N . ARG A 1 106 ? -2.276 -3.136 -0.625 1.00 96.31 106 ARG A N 1
ATOM 799 C CA . ARG A 1 106 ? -2.278 -4.400 -1.371 1.00 96.31 106 ARG A CA 1
ATOM 800 C C . ARG A 1 106 ? -1.305 -4.358 -2.538 1.00 96.31 106 ARG A C 1
ATOM 802 O O . ARG A 1 106 ? -0.988 -3.276 -3.035 1.00 96.31 106 ARG A O 1
ATOM 809 N N . ASN A 1 107 ? -0.921 -5.536 -3.010 1.00 96.38 107 ASN A N 1
ATOM 810 C CA . ASN A 1 107 ? -0.181 -5.695 -4.253 1.00 96.38 107 ASN A CA 1
ATOM 811 C C . ASN A 1 107 ? -0.962 -5.118 -5.448 1.00 96.38 107 ASN A C 1
ATOM 813 O O . ASN A 1 107 ? -2.204 -5.061 -5.423 1.00 96.38 107 ASN A O 1
ATOM 817 N N . PRO A 1 108 ? -0.252 -4.690 -6.508 1.00 96.06 108 PRO A N 1
ATOM 818 C CA . PRO A 1 108 ? -0.882 -4.219 -7.731 1.00 96.06 108 PRO A CA 1
ATOM 819 C C . PRO A 1 108 ? -1.818 -5.269 -8.345 1.00 96.06 108 PRO A C 1
ATOM 821 O O . PRO A 1 108 ? -1.773 -6.465 -8.044 1.00 96.06 108 PRO A O 1
ATOM 824 N N . GLY A 1 109 ? -2.724 -4.786 -9.195 1.00 95.00 109 GLY A N 1
ATOM 825 C CA . GLY A 1 109 ? -3.558 -5.656 -10.016 1.00 95.00 109 GLY A CA 1
ATOM 826 C C . GLY A 1 109 ? -2.805 -6.188 -11.228 1.00 95.00 109 GLY A C 1
ATOM 827 O O . GLY A 1 109 ? -1.767 -5.654 -11.599 1.00 95.00 109 GLY A O 1
ATOM 828 N N . LYS A 1 110 ? -3.389 -7.172 -11.919 1.00 94.38 110 LYS A N 1
ATOM 829 C CA . LYS A 1 110 ? -2.779 -7.804 -13.103 1.00 94.38 110 LYS A CA 1
ATOM 830 C C . LYS A 1 110 ? -2.350 -6.798 -14.181 1.00 94.38 110 LYS A C 1
ATOM 832 O O . LYS A 1 110 ? -1.304 -6.965 -14.795 1.00 94.38 110 LYS A O 1
ATOM 837 N N . SER A 1 111 ? -3.158 -5.764 -14.421 1.00 94.06 111 SER A N 1
ATOM 838 C CA . SER A 1 111 ? -2.829 -4.721 -15.402 1.00 94.06 111 SER A CA 1
ATOM 839 C C . SER A 1 111 ? -1.653 -3.851 -14.956 1.00 94.06 111 SER A C 1
ATOM 841 O O . SER A 1 111 ? -0.796 -3.540 -15.772 1.00 94.06 111 SER A O 1
ATOM 843 N N . ASP A 1 112 ? -1.610 -3.484 -13.672 1.00 94.50 112 ASP A N 1
ATOM 844 C CA . ASP A 1 112 ? -0.522 -2.689 -13.096 1.00 94.50 112 ASP A CA 1
ATOM 845 C C . ASP A 1 112 ? 0.786 -3.513 -13.119 1.00 94.50 112 ASP A C 1
ATOM 847 O O . ASP A 1 112 ? 1.810 -3.014 -13.575 1.00 94.50 112 ASP A O 1
ATOM 851 N N . SER A 1 113 ? 0.740 -4.798 -12.731 1.00 94.88 113 SER A N 1
ATOM 852 C CA . SER A 1 113 ? 1.887 -5.725 -12.784 1.00 94.88 113 SER A CA 1
ATOM 853 C C . SER A 1 113 ? 2.470 -5.871 -14.189 1.00 94.88 113 SER A C 1
ATOM 855 O O . SER A 1 113 ? 3.680 -5.775 -14.349 1.00 94.88 113 SER A O 1
ATOM 857 N N . ARG A 1 114 ? 1.627 -6.002 -15.224 1.00 94.69 114 ARG A N 1
ATOM 858 C CA . ARG A 1 114 ? 2.092 -6.026 -16.625 1.00 94.69 114 ARG A CA 1
ATOM 859 C C . ARG A 1 114 ? 2.796 -4.735 -17.040 1.00 94.69 114 ARG A C 1
ATOM 861 O O . ARG A 1 114 ? 3.702 -4.775 -17.862 1.00 94.69 114 ARG A O 1
ATOM 868 N N . GLY A 1 115 ? 2.369 -3.595 -16.496 1.00 95.56 115 GLY A N 1
ATOM 869 C CA . GLY A 1 115 ? 3.049 -2.319 -16.710 1.00 95.56 115 GLY A CA 1
ATOM 870 C C . GLY A 1 115 ? 4.461 -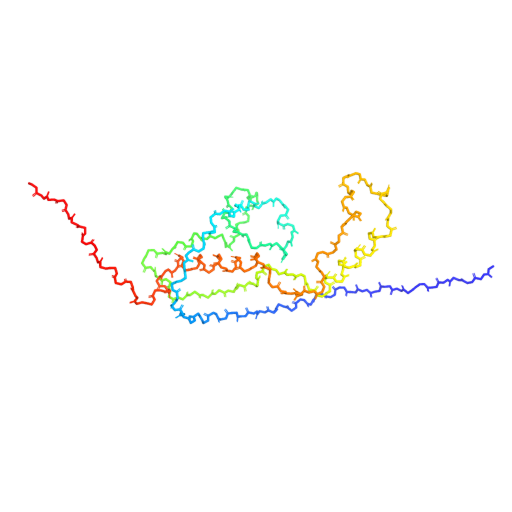2.318 -16.125 1.00 95.56 115 GLY A C 1
ATOM 871 O O . GLY A 1 115 ? 5.380 -1.814 -16.764 1.0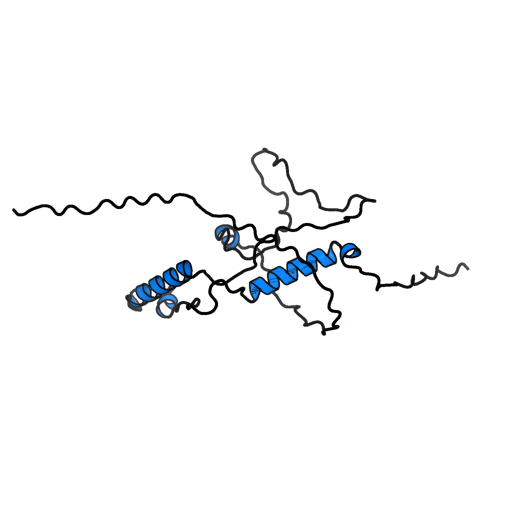0 95.56 115 GLY A O 1
ATOM 872 N N . PHE A 1 116 ? 4.646 -2.927 -14.951 1.00 96.38 116 PHE A N 1
ATOM 873 C CA . PHE A 1 116 ? 5.971 -3.103 -14.355 1.00 96.38 116 PHE A CA 1
ATOM 874 C C . PHE A 1 116 ? 6.835 -4.118 -15.113 1.00 96.38 116 PHE A C 1
ATOM 876 O O . PHE A 1 116 ? 8.023 -3.861 -15.275 1.00 96.38 116 PHE A O 1
ATOM 883 N N . ASP A 1 117 ? 6.257 -5.207 -15.630 1.00 96.25 117 ASP A N 1
ATOM 884 C CA . ASP A 1 117 ? 6.984 -6.158 -16.487 1.00 96.25 117 ASP A CA 1
ATOM 885 C C . ASP A 1 117 ? 7.490 -5.464 -17.764 1.00 96.25 117 ASP A C 1
ATOM 887 O O . ASP A 1 117 ? 8.672 -5.526 -18.084 1.00 96.25 117 ASP A O 1
ATOM 891 N N . ALA A 1 118 ? 6.628 -4.700 -18.443 1.00 96.94 118 ALA A N 1
ATOM 892 C CA . ALA A 1 118 ? 7.020 -3.937 -19.629 1.00 96.94 118 ALA A CA 1
ATOM 893 C C . ALA A 1 118 ? 8.078 -2.856 -19.328 1.00 96.94 118 ALA A C 1
ATOM 895 O O . ALA A 1 118 ? 8.904 -2.536 -20.186 1.00 96.94 118 ALA A O 1
ATOM 896 N N . LEU A 1 119 ? 8.051 -2.272 -18.124 1.00 96.75 119 LEU A N 1
ATOM 897 C CA . LEU A 1 119 ? 9.087 -1.347 -17.669 1.00 96.75 119 LEU A CA 1
ATOM 898 C C . LEU A 1 119 ? 10.424 -2.071 -17.468 1.00 96.75 119 LEU A C 1
ATOM 900 O O . LEU A 1 119 ? 11.442 -1.571 -17.941 1.00 96.75 119 LEU A O 1
ATOM 904 N N . GLU A 1 120 ? 10.417 -3.229 -16.805 1.00 96.94 120 GLU A N 1
ATOM 905 C CA . GLU A 1 120 ? 11.604 -4.071 -16.608 1.00 96.94 120 GLU A CA 1
ATOM 906 C C . GLU A 1 120 ? 12.225 -4.461 -17.955 1.00 96.94 120 GLU A C 1
ATOM 908 O O . GLU A 1 120 ? 13.413 -4.227 -18.178 1.00 96.94 120 GLU A O 1
ATOM 913 N N . ASP A 1 121 ? 11.410 -4.960 -18.889 1.00 97.44 121 ASP A N 1
ATOM 914 C CA . ASP A 1 121 ? 11.852 -5.329 -20.237 1.00 97.44 121 ASP A CA 1
ATOM 915 C C . ASP A 1 121 ? 12.502 -4.146 -20.962 1.00 97.44 121 ASP A C 1
ATOM 917 O O . ASP A 1 121 ? 13.545 -4.290 -21.600 1.00 97.44 121 ASP A O 1
ATOM 921 N N . LYS A 1 122 ? 11.920 -2.948 -20.831 1.00 97.69 122 LYS A N 1
ATOM 922 C CA . LYS A 1 122 ? 12.473 -1.735 -21.435 1.00 97.69 122 LYS A CA 1
ATOM 923 C C . LYS A 1 122 ? 13.790 -1.313 -20.785 1.00 97.69 122 LYS A C 1
ATOM 925 O O . LYS A 1 122 ? 14.706 -0.926 -21.508 1.00 97.69 122 LYS A O 1
ATOM 930 N N . LEU A 1 123 ? 13.909 -1.397 -19.460 1.00 96.94 123 LEU A N 1
ATOM 931 C CA . LEU A 1 123 ? 15.151 -1.078 -18.747 1.00 96.94 123 LEU A CA 1
ATOM 932 C C . LEU A 1 123 ? 16.299 -1.999 -19.178 1.00 96.94 123 LEU A C 1
ATOM 934 O O . LEU A 1 123 ? 17.406 -1.515 -19.397 1.00 96.94 123 LEU A O 1
ATOM 938 N N . ARG A 1 124 ? 16.015 -3.284 -19.429 1.00 96.88 124 ARG A N 1
ATOM 939 C CA . ARG A 1 124 ? 17.005 -4.262 -19.919 1.00 96.88 124 ARG A CA 1
ATOM 940 C C . ARG A 1 124 ? 17.557 -3.963 -21.321 1.00 96.88 124 ARG A C 1
ATOM 942 O O . ARG A 1 124 ? 18.548 -4.570 -21.714 1.00 96.88 124 ARG A O 1
ATOM 949 N N . THR A 1 125 ? 16.944 -3.053 -22.083 1.00 97.69 125 THR A N 1
ATOM 950 C CA . THR A 1 125 ? 17.467 -2.642 -23.403 1.00 97.69 125 THR A CA 1
ATOM 951 C C . THR A 1 125 ? 18.589 -1.606 -23.325 1.00 97.69 125 THR A C 1
ATOM 953 O O . THR A 1 125 ? 19.332 -1.449 -24.295 1.00 97.69 125 THR A O 1
ATOM 956 N N . PHE A 1 126 ? 18.723 -0.914 -22.191 1.00 97.25 126 PHE A N 1
ATOM 957 C CA . PHE A 1 126 ? 19.769 0.079 -21.958 1.00 97.25 126 PHE A CA 1
ATOM 958 C C . PHE A 1 126 ? 21.039 -0.577 -21.415 1.00 97.25 126 PHE A C 1
ATOM 960 O O . PHE A 1 126 ? 20.994 -1.593 -20.717 1.00 97.25 126 PHE A O 1
ATOM 967 N N . LYS A 1 127 ? 22.189 0.023 -21.715 1.00 96.69 127 LYS A N 1
ATOM 968 C CA . LYS A 1 127 ? 23.477 -0.345 -21.122 1.00 96.69 127 LYS A CA 1
ATOM 969 C C . LYS A 1 127 ? 23.686 0.433 -19.829 1.00 96.69 127 LYS A C 1
ATOM 971 O O . LYS A 1 127 ? 23.167 1.531 -19.670 1.00 96.69 127 LYS A O 1
ATOM 976 N N . GLU A 1 128 ? 24.518 -0.088 -18.932 1.00 95.38 128 GLU A N 1
ATOM 977 C CA . GLU A 1 128 ? 24.881 0.611 -17.690 1.00 95.38 128 GLU A CA 1
ATOM 978 C C . GLU A 1 128 ? 25.434 2.024 -17.955 1.00 95.38 128 GLU A C 1
ATOM 980 O O . GLU A 1 128 ? 25.083 2.968 -17.254 1.00 95.38 128 GLU A O 1
ATOM 985 N N . SER A 1 129 ? 26.210 2.192 -19.034 1.00 95.38 129 SER A N 1
ATOM 986 C CA . SER A 1 129 ? 26.750 3.485 -19.478 1.00 95.38 129 SER A CA 1
ATOM 987 C C . SER A 1 129 ? 25.692 4.526 -19.852 1.00 95.38 129 SER A C 1
ATOM 989 O O . SER A 1 129 ? 26.023 5.705 -19.955 1.00 95.38 129 SER A O 1
ATOM 991 N N . ASP A 1 130 ? 24.449 4.106 -20.093 1.00 96.12 130 ASP A N 1
ATOM 992 C CA . ASP A 1 130 ? 23.356 4.997 -20.488 1.00 96.12 130 ASP A CA 1
ATOM 993 C C . ASP A 1 130 ? 22.708 5.682 -19.269 1.00 96.12 130 ASP A C 1
ATOM 995 O O . ASP A 1 130 ? 21.952 6.644 -19.426 1.00 96.12 130 ASP A O 1
ATOM 999 N N . PHE A 1 131 ? 23.001 5.215 -18.049 1.00 95.25 131 PHE A N 1
ATOM 1000 C CA . PHE A 1 131 ? 22.456 5.766 -16.810 1.00 95.25 131 PHE A CA 1
ATOM 1001 C C . PHE A 1 131 ? 23.436 6.743 -16.149 1.00 95.25 131 PHE A C 1
ATOM 1003 O O . PHE A 1 131 ? 24.636 6.496 -16.050 1.00 95.25 131 PHE A O 1
ATOM 1010 N N . ASN A 1 132 ? 22.911 7.853 -15.620 1.00 96.62 132 ASN A N 1
ATOM 1011 C CA . ASN A 1 132 ? 23.665 8.703 -14.695 1.00 96.62 132 ASN A CA 1
ATOM 1012 C C . ASN A 1 132 ? 23.971 7.914 -13.404 1.00 96.62 132 ASN A C 1
ATOM 1014 O O . ASN A 1 132 ? 23.190 7.044 -13.018 1.00 96.62 132 ASN A O 1
ATOM 1018 N N . SER A 1 133 ? 25.056 8.245 -12.701 1.00 95.94 133 SER A N 1
ATOM 1019 C CA . SER A 1 133 ? 25.468 7.586 -11.455 1.00 95.94 133 SER A CA 1
ATOM 1020 C C . SER A 1 133 ? 24.353 7.547 -10.402 1.00 95.94 133 SER A C 1
ATOM 1022 O O . SER A 1 133 ? 24.187 6.530 -9.730 1.00 95.94 133 SER A O 1
ATOM 1024 N N . GLU A 1 134 ? 23.522 8.592 -10.329 1.00 96.75 134 GLU A N 1
ATOM 1025 C CA . GLU A 1 134 ? 22.337 8.667 -9.456 1.00 96.75 134 GLU A CA 1
ATOM 1026 C C . GLU A 1 134 ? 21.270 7.598 -9.770 1.00 96.75 134 GLU A C 1
ATOM 1028 O O . GLU A 1 134 ? 20.550 7.142 -8.882 1.00 96.75 134 GLU A O 1
ATOM 1033 N N . PHE A 1 135 ? 21.186 7.156 -11.026 1.00 96.00 135 PHE A N 1
ATOM 1034 C CA . PHE A 1 135 ? 20.202 6.187 -11.515 1.00 96.00 135 PHE A CA 1
ATOM 1035 C C . PHE A 1 135 ? 20.817 4.834 -11.877 1.00 96.00 135 PHE A C 1
ATOM 1037 O O . PHE A 1 135 ? 20.134 3.992 -12.452 1.00 96.00 135 PHE A O 1
ATOM 1044 N N . SER A 1 136 ? 22.079 4.597 -11.514 1.00 95.25 136 SER A N 1
ATOM 1045 C CA . SER A 1 136 ? 22.779 3.327 -11.758 1.00 95.25 136 SER A CA 1
ATOM 1046 C C . SER A 1 136 ? 22.038 2.118 -11.173 1.00 95.25 136 SER A C 1
ATOM 1048 O O . SER A 1 136 ? 22.037 1.040 -11.763 1.00 95.25 136 SER A O 1
ATOM 1050 N 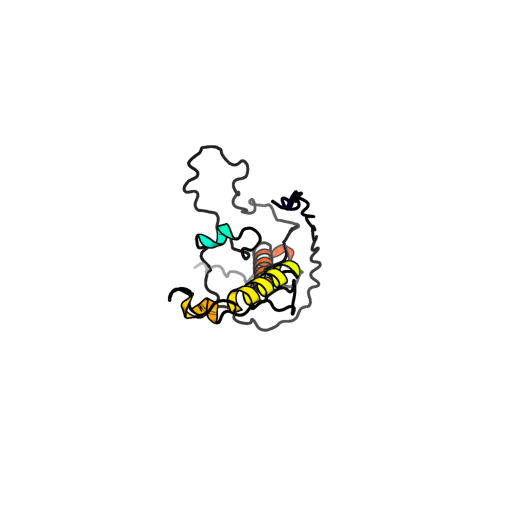N . TRP A 1 137 ? 21.308 2.306 -10.070 1.00 95.44 137 TRP A N 1
ATOM 1051 C CA . TRP A 1 137 ? 20.472 1.266 -9.467 1.00 95.44 137 TRP A CA 1
ATOM 1052 C C . TRP A 1 137 ? 19.351 0.758 -10.393 1.00 95.44 137 TRP A C 1
ATOM 1054 O O . TRP A 1 137 ? 18.921 -0.383 -10.231 1.00 95.44 137 TRP A O 1
ATOM 1064 N N . LEU A 1 138 ? 18.886 1.552 -11.373 1.00 96.56 138 LEU A N 1
ATOM 1065 C CA . LEU A 1 138 ? 17.856 1.123 -12.332 1.00 96.56 138 LEU A CA 1
ATOM 1066 C C . LEU A 1 138 ? 18.345 0.006 -13.253 1.00 96.56 138 LEU A C 1
ATOM 1068 O O . LEU A 1 138 ? 17.533 -0.798 -13.703 1.00 96.56 138 LEU A O 1
ATOM 1072 N N . TYR A 1 139 ? 19.653 -0.068 -13.508 1.00 95.06 139 TYR A N 1
ATOM 1073 C CA . TYR A 1 139 ? 20.237 -1.125 -14.331 1.00 95.06 139 TYR A CA 1
ATOM 1074 C C . TYR A 1 139 ? 20.060 -2.515 -13.698 1.00 95.06 139 TYR A C 1
ATOM 1076 O O . TYR A 1 139 ? 19.870 -3.504 -14.400 1.00 95.06 139 TYR A O 1
ATOM 1084 N N . GLN A 1 140 ? 20.070 -2.579 -12.364 1.00 95.94 140 GLN A N 1
ATOM 1085 C CA . GLN A 1 140 ? 19.869 -3.806 -11.588 1.00 95.94 140 GLN A CA 1
ATOM 1086 C C . GLN A 1 140 ? 18.447 -3.915 -11.020 1.00 95.94 140 GLN A C 1
ATOM 1088 O O . GLN A 1 140 ? 18.176 -4.785 -10.193 1.00 95.94 140 GLN A O 1
ATOM 1093 N N . TRP A 1 141 ? 17.539 -3.016 -11.407 1.00 97.44 141 TRP A N 1
ATOM 1094 C CA . TRP A 1 141 ? 16.179 -3.040 -10.892 1.00 97.44 141 TRP A CA 1
ATOM 1095 C C . TRP A 1 141 ? 15.397 -4.211 -11.487 1.00 97.44 141 TRP A C 1
ATOM 1097 O O . TRP A 1 141 ? 15.343 -4.399 -12.702 1.00 97.44 141 TRP A O 1
ATOM 1107 N N . GLU A 1 142 ? 14.733 -4.965 -10.618 1.00 97.25 142 GLU A N 1
ATOM 1108 C CA . GLU A 1 142 ? 13.839 -6.057 -10.992 1.00 97.25 142 GLU A CA 1
ATOM 1109 C C . GLU A 1 142 ? 12.423 -5.747 -10.516 1.00 97.25 142 GLU A C 1
ATOM 1111 O O . GLU A 1 142 ? 12.237 -5.172 -9.439 1.00 97.25 142 GLU A O 1
ATOM 1116 N N . ASN A 1 143 ? 11.407 -6.149 -11.288 1.00 95.44 143 ASN A N 1
ATOM 1117 C CA . ASN A 1 143 ? 10.020 -5.951 -10.884 1.00 95.44 143 ASN A CA 1
ATOM 1118 C C . ASN A 1 143 ? 9.719 -6.746 -9.595 1.00 95.44 143 ASN A C 1
ATOM 1120 O O . ASN A 1 143 ? 9.673 -7.982 -9.645 1.00 95.44 143 ASN A O 1
ATOM 1124 N N . PRO A 1 144 ? 9.412 -6.079 -8.461 1.00 94.06 144 PRO A N 1
ATOM 1125 C CA . PRO A 1 144 ? 9.094 -6.768 -7.212 1.00 94.06 144 PRO A CA 1
ATOM 1126 C C . PRO A 1 144 ? 7.674 -7.358 -7.214 1.00 94.06 144 PRO A C 1
ATOM 1128 O O . PRO A 1 144 ? 7.308 -8.118 -6.320 1.00 94.06 144 PRO A O 1
ATOM 1131 N N . PHE A 1 145 ? 6.853 -7.013 -8.208 1.00 93.62 145 PHE A N 1
ATOM 1132 C CA . PHE A 1 145 ? 5.447 -7.390 -8.312 1.00 93.62 145 PHE A CA 1
ATOM 1133 C C . PHE A 1 145 ? 5.212 -8.435 -9.403 1.00 93.62 145 PHE A C 1
ATOM 1135 O O . PHE A 1 145 ? 4.365 -8.251 -10.287 1.00 93.62 145 PHE A O 1
ATOM 1142 N N . LYS A 1 146 ? 5.947 -9.550 -9.333 1.00 85.94 146 LYS A N 1
ATOM 1143 C CA . LYS A 1 146 ? 5.684 -10.724 -10.177 1.00 85.94 146 LYS A CA 1
ATOM 1144 C C . LYS A 1 146 ? 4.242 -11.217 -9.952 1.00 85.94 146 LYS A C 1
ATOM 1146 O O . LYS A 1 146 ? 3.617 -10.903 -8.943 1.00 85.94 146 LYS A O 1
ATOM 1151 N N . ASN A 1 147 ? 3.698 -12.009 -10.882 1.00 81.44 147 ASN A N 1
ATOM 1152 C CA . ASN A 1 147 ? 2.281 -12.436 -10.902 1.00 81.44 147 ASN A CA 1
ATOM 1153 C C . ASN A 1 147 ? 1.797 -13.260 -9.677 1.00 81.44 147 ASN A C 1
ATOM 1155 O O . ASN A 1 147 ? 0.665 -13.744 -9.658 1.00 81.44 147 ASN A O 1
ATOM 1159 N N . THR A 1 148 ? 2.618 -13.417 -8.643 1.00 85.88 148 THR A N 1
ATOM 1160 C CA . THR A 1 148 ? 2.271 -14.015 -7.354 1.00 85.88 148 THR A CA 1
ATOM 1161 C C . THR A 1 148 ? 1.603 -12.993 -6.433 1.00 85.88 148 THR A C 1
ATOM 1163 O O . THR A 1 148 ? 2.136 -11.914 -6.191 1.00 85.88 148 THR A O 1
ATOM 1166 N N . GLY A 1 149 ? 0.443 -13.338 -5.867 1.00 86.69 149 GLY A N 1
ATOM 1167 C CA . GLY A 1 149 ? -0.211 -12.496 -4.858 1.00 86.69 149 GLY A CA 1
ATOM 1168 C C . GLY A 1 149 ? -0.851 -11.217 -5.408 1.00 86.69 149 GLY A C 1
ATOM 1169 O O . GLY A 1 149 ? -0.948 -10.229 -4.681 1.00 86.69 149 GLY A O 1
ATOM 1170 N N . ILE A 1 150 ? -1.291 -11.221 -6.673 1.00 92.88 150 ILE A N 1
ATOM 1171 C CA . ILE A 1 150 ? -2.045 -10.122 -7.302 1.00 92.88 150 ILE A CA 1
ATOM 1172 C C . ILE A 1 150 ? -3.258 -9.762 -6.439 1.00 92.88 150 ILE A C 1
ATOM 1174 O O . ILE A 1 150 ? -3.994 -10.644 -6.000 1.00 92.88 150 ILE A O 1
ATOM 1178 N N . HIS A 1 151 ? -3.475 -8.465 -6.204 1.00 94.44 151 HIS A N 1
ATOM 1179 C CA . HIS A 1 151 ? -4.507 -7.943 -5.293 1.00 94.44 151 HIS A CA 1
ATOM 1180 C C . HIS A 1 151 ? -4.418 -8.423 -3.833 1.00 94.44 151 HIS A C 1
ATOM 1182 O O . HIS A 1 151 ? -5.263 -8.025 -3.027 1.00 94.44 151 HIS A O 1
ATOM 1188 N N . GLY A 1 152 ? -3.408 -9.219 -3.479 1.00 95.56 152 GLY A N 1
ATOM 1189 C CA . GLY A 1 152 ? -3.189 -9.713 -2.129 1.00 95.56 152 GLY A CA 1
ATOM 1190 C C . GLY A 1 152 ? -2.889 -8.570 -1.168 1.00 95.56 152 GLY A C 1
ATOM 1191 O O . GLY A 1 152 ? -2.161 -7.632 -1.504 1.00 95.56 152 GLY A O 1
ATOM 1192 N N . LEU A 1 153 ? -3.471 -8.642 0.026 1.00 95.25 153 LEU A N 1
ATOM 1193 C CA . LEU A 1 153 ? -3.190 -7.702 1.102 1.00 95.25 153 LEU A CA 1
ATOM 1194 C C . LEU A 1 153 ? -1.736 -7.898 1.551 1.00 95.25 153 LEU A C 1
ATOM 1196 O O . LEU A 1 153 ? -1.327 -9.019 1.849 1.00 95.25 153 LEU A O 1
ATOM 1200 N N . VAL A 1 154 ? -0.951 -6.824 1.576 1.00 95.50 154 VAL A N 1
ATOM 1201 C CA . VAL A 1 154 ? 0.439 -6.901 2.052 1.00 95.50 154 VAL A CA 1
ATOM 1202 C C . VAL A 1 154 ? 0.469 -6.804 3.583 1.00 95.50 154 VAL A C 1
ATOM 1204 O O . VAL A 1 154 ? -0.499 -6.306 4.166 1.00 95.50 154 VAL A O 1
ATOM 1207 N N . PRO A 1 155 ? 1.558 -7.213 4.265 1.00 95.62 155 PRO A N 1
ATOM 1208 C CA . PRO A 1 155 ? 1.673 -7.084 5.721 1.00 95.62 155 PRO A CA 1
ATOM 1209 C C . PRO A 1 155 ? 1.324 -5.692 6.255 1.00 95.62 155 PRO A C 1
ATOM 1211 O O . PRO A 1 155 ? 0.613 -5.565 7.251 1.00 95.62 155 PRO A O 1
ATOM 1214 N N . GLN A 1 156 ? 1.708 -4.646 5.520 1.00 94.94 156 GLN A N 1
ATOM 1215 C CA . GLN A 1 156 ? 1.319 -3.273 5.829 1.00 94.94 156 GLN A CA 1
ATOM 1216 C C . GLN A 1 156 ? -0.208 -3.076 5.840 1.00 94.94 156 GLN A C 1
ATOM 1218 O O . GLN A 1 156 ? -0.738 -2.455 6.754 1.00 94.94 156 GLN A O 1
ATOM 1223 N N . GLY A 1 157 ? -0.936 -3.626 4.866 1.00 95.44 157 GLY A N 1
ATOM 1224 C CA . GLY A 1 157 ? -2.395 -3.525 4.800 1.00 95.44 157 GLY A CA 1
ATOM 1225 C C . GLY A 1 157 ? -3.109 -4.275 5.924 1.00 95.44 157 GLY A C 1
ATOM 1226 O O . GLY A 1 157 ? -4.138 -3.812 6.417 1.00 95.44 157 GLY A O 1
ATOM 1227 N N . MET A 1 158 ? -2.547 -5.399 6.379 1.00 96.00 158 MET A N 1
ATOM 1228 C CA . MET A 1 158 ? -3.041 -6.107 7.568 1.00 96.00 158 MET A CA 1
ATOM 1229 C C . MET A 1 158 ? -2.879 -5.249 8.825 1.00 96.00 158 MET A C 1
ATOM 1231 O O . MET A 1 158 ? -3.829 -5.076 9.593 1.00 96.00 158 MET A O 1
ATOM 1235 N N . LEU A 1 159 ? -1.699 -4.654 9.000 1.00 95.12 159 LEU A N 1
ATOM 1236 C CA . LEU A 1 159 ? -1.406 -3.768 10.121 1.00 95.12 159 LEU A CA 1
ATOM 1237 C C . LEU A 1 159 ? -2.305 -2.521 10.129 1.00 95.12 159 LEU A C 1
ATOM 1239 O O . LEU A 1 159 ? -2.739 -2.080 11.195 1.00 95.12 159 LEU A O 1
ATOM 1243 N N . GLU A 1 160 ? -2.606 -1.952 8.961 1.00 94.44 160 GLU A N 1
ATOM 1244 C CA . GLU A 1 160 ? -3.531 -0.821 8.831 1.00 94.44 160 GLU A CA 1
ATOM 1245 C C . GLU A 1 160 ? -4.917 -1.173 9.384 1.00 94.44 160 GLU A C 1
ATOM 1247 O O . GLU A 1 160 ? -5.448 -0.443 10.226 1.00 94.44 160 GLU A O 1
ATOM 1252 N N . HIS A 1 161 ? -5.476 -2.319 8.983 1.00 95.38 161 HIS A N 1
ATOM 1253 C CA . HIS A 1 161 ? -6.760 -2.789 9.501 1.00 95.38 161 HIS A CA 1
ATOM 1254 C C . HIS A 1 161 ? -6.715 -3.082 10.998 1.00 95.38 161 HIS A C 1
ATOM 1256 O O . HIS A 1 161 ? -7.605 -2.639 11.726 1.00 95.38 161 HIS A O 1
ATOM 1262 N N . TYR A 1 162 ? -5.664 -3.753 11.472 1.00 95.44 162 TYR A N 1
ATOM 1263 C CA . TYR A 1 162 ? -5.464 -3.998 12.899 1.00 95.44 162 TYR A CA 1
ATOM 1264 C C . TYR A 1 162 ? -5.435 -2.689 13.696 1.00 95.44 162 TYR A C 1
ATOM 1266 O O . TYR A 1 162 ? -6.117 -2.542 14.711 1.00 95.44 162 TYR A O 1
ATOM 1274 N N . THR A 1 163 ? -4.710 -1.690 13.197 1.00 93.50 163 THR A N 1
ATOM 1275 C CA . THR A 1 163 ? -4.601 -0.380 13.844 1.00 93.50 163 THR A CA 1
ATOM 1276 C C . THR A 1 163 ? -5.941 0.355 13.867 1.00 93.50 163 THR A C 1
ATOM 1278 O O . THR A 1 163 ? -6.282 0.976 14.876 1.00 93.50 163 THR A O 1
ATOM 1281 N N . ILE A 1 164 ? -6.721 0.284 12.784 1.00 92.88 164 ILE A N 1
ATOM 1282 C CA . ILE A 1 164 ? -8.076 0.853 12.730 1.00 92.88 164 ILE A CA 1
ATOM 1283 C C . ILE A 1 164 ? -8.984 0.156 13.749 1.00 92.88 164 ILE A C 1
ATOM 1285 O O . ILE A 1 164 ? -9.625 0.837 14.549 1.00 92.88 164 ILE A O 1
ATOM 1289 N N . ALA A 1 165 ? -8.990 -1.177 13.783 1.00 93.75 165 ALA A N 1
ATOM 1290 C CA . ALA A 1 165 ? -9.790 -1.952 14.728 1.00 93.75 165 ALA A CA 1
ATOM 1291 C C . ALA A 1 165 ? -9.417 -1.637 16.186 1.00 93.75 165 ALA A C 1
ATOM 1293 O O . ALA A 1 165 ? -10.299 -1.356 16.998 1.00 93.75 165 ALA A O 1
ATOM 1294 N N . LYS A 1 166 ? -8.117 -1.579 16.510 1.00 93.31 166 LYS A N 1
ATOM 1295 C CA . LYS A 1 166 ? -7.621 -1.198 17.844 1.00 93.31 166 LYS A CA 1
ATOM 1296 C C . LYS A 1 166 ? -8.096 0.200 18.245 1.00 93.31 166 LYS A C 1
ATOM 1298 O O . LYS A 1 166 ? -8.522 0.401 19.377 1.00 93.31 166 LYS A O 1
ATOM 1303 N N . ARG A 1 167 ? -8.087 1.165 17.319 1.00 91.06 167 ARG A N 1
ATOM 1304 C CA . ARG A 1 167 ? -8.602 2.524 17.572 1.00 91.06 167 ARG A CA 1
ATOM 1305 C C . ARG A 1 167 ? -10.107 2.536 17.814 1.00 91.06 167 ARG A C 1
ATOM 1307 O O . ARG A 1 167 ? -10.544 3.211 18.737 1.00 91.06 167 ARG A O 1
ATOM 1314 N N . ILE A 1 168 ? -10.880 1.798 17.018 1.00 91.75 168 ILE A N 1
ATOM 1315 C CA . ILE A 1 168 ? -12.335 1.689 17.193 1.00 91.75 168 ILE A CA 1
ATOM 1316 C C . ILE A 1 168 ? -12.651 1.062 18.559 1.00 91.75 168 ILE A C 1
ATOM 1318 O O . ILE A 1 168 ? -13.445 1.625 19.308 1.00 91.75 168 ILE A O 1
ATOM 1322 N N . LYS A 1 169 ? -11.967 -0.031 18.927 1.00 91.31 169 LYS A N 1
ATOM 1323 C CA . LYS A 1 169 ? -12.116 -0.690 20.234 1.00 91.31 169 LYS A CA 1
ATOM 1324 C C . LYS A 1 169 ? -11.774 0.246 21.394 1.00 91.31 169 LYS A C 1
ATOM 1326 O O . LYS A 1 169 ? -12.538 0.339 22.346 1.00 91.31 169 LYS A O 1
ATOM 1331 N N . ASN A 1 170 ? -10.651 0.957 21.300 1.00 87.62 170 ASN A N 1
ATOM 1332 C CA . ASN A 1 170 ? -10.214 1.882 22.345 1.00 87.62 170 ASN A CA 1
ATOM 1333 C C . ASN A 1 170 ? -11.125 3.110 22.464 1.00 87.62 170 ASN A C 1
ATOM 1335 O O . ASN A 1 170 ? -11.250 3.662 23.551 1.00 87.62 170 ASN A O 1
ATOM 1339 N N . ARG A 1 171 ? -11.736 3.551 21.358 1.00 87.25 171 ARG A N 1
ATOM 1340 C CA . ARG A 1 171 ? -12.637 4.709 21.340 1.00 87.25 171 ARG A CA 1
ATOM 1341 C C . ARG A 1 171 ? -14.038 4.376 21.844 1.00 87.25 171 ARG A C 1
ATOM 1343 O O . ARG A 1 171 ? -14.634 5.210 22.508 1.00 87.25 171 ARG A O 1
ATOM 1350 N N . PHE A 1 172 ? -14.551 3.186 21.544 1.00 90.12 172 PHE A N 1
ATOM 1351 C CA . PHE A 1 172 ? -15.901 2.771 21.934 1.00 90.12 172 PHE A CA 1
ATOM 1352 C C . PHE A 1 172 ? -15.871 1.507 22.800 1.00 90.12 172 PHE A C 1
ATOM 1354 O O . PHE A 1 172 ? -16.468 0.493 22.430 1.00 90.12 172 PHE A O 1
ATOM 1361 N N . PRO A 1 173 ? -15.166 1.521 23.946 1.00 90.31 173 PRO A N 1
ATOM 1362 C CA . PRO A 1 173 ? -14.950 0.315 24.741 1.00 90.31 173 PRO A CA 1
ATOM 1363 C C . PRO A 1 173 ? -16.265 -0.316 25.217 1.00 90.31 173 PRO A C 1
ATOM 1365 O O . PRO A 1 173 ? -16.366 -1.539 25.288 1.00 90.31 173 PRO A O 1
ATOM 1368 N N . HIS A 1 174 ? -17.294 0.495 25.479 1.00 89.06 174 HIS A N 1
ATOM 1369 C CA . HIS A 1 174 ? -18.619 0.029 25.895 1.00 89.06 174 HIS A CA 1
ATOM 1370 C C . HIS A 1 174 ? -19.366 -0.766 24.821 1.00 89.06 174 HIS A C 1
ATOM 1372 O O . HIS A 1 174 ? -20.193 -1.598 25.175 1.00 89.06 174 HIS A O 1
ATOM 1378 N N . LEU A 1 175 ? -19.070 -0.562 23.532 1.00 91.81 175 LEU A N 1
ATOM 1379 C CA . LEU A 1 175 ? -19.700 -1.317 22.440 1.00 91.81 175 LEU A CA 1
ATOM 1380 C C . LEU A 1 175 ? -19.128 -2.727 22.282 1.00 91.81 175 LEU A C 1
ATOM 1382 O O . LEU A 1 175 ? -19.815 -3.620 21.798 1.00 91.81 175 LEU A O 1
ATOM 1386 N N . PHE A 1 176 ? -17.873 -2.932 22.684 1.00 89.56 176 PHE A N 1
ATOM 1387 C CA . PHE A 1 176 ? -17.184 -4.224 22.578 1.00 89.56 176 PHE A CA 1
ATOM 1388 C C . PHE A 1 176 ? -17.117 -4.966 23.921 1.00 89.56 176 PHE A C 1
ATOM 1390 O O . PHE A 1 176 ? -16.610 -6.085 23.993 1.00 89.56 176 PHE A O 1
ATOM 1397 N N . GLY A 1 177 ? -17.623 -4.347 24.990 1.00 78.50 177 GLY A N 1
ATOM 1398 C CA . GLY A 1 177 ? -17.663 -4.881 26.345 1.00 78.50 177 GLY A CA 1
ATOM 1399 C C . GLY A 1 177 ? -18.866 -5.786 26.582 1.00 78.50 177 GLY A C 1
ATOM 1400 O O . GLY A 1 177 ? -19.785 -5.425 27.312 1.00 78.50 177 GLY A O 1
ATOM 1401 N N . GLY A 1 178 ? -18.851 -6.990 26.013 1.00 59.72 178 GLY A N 1
ATOM 1402 C CA . GLY A 1 178 ? -19.748 -8.061 26.444 1.00 59.72 178 GLY A CA 1
ATOM 1403 C C . GLY A 1 178 ? -19.365 -8.564 27.843 1.00 59.72 178 GLY A C 1
ATOM 1404 O O . GLY A 1 178 ? -18.520 -9.438 27.974 1.00 59.72 178 GLY A O 1
ATOM 1405 N N . GLY A 1 179 ? -19.952 -7.997 28.899 1.00 53.44 179 GLY A N 1
ATOM 1406 C CA . GLY A 1 179 ? -20.275 -8.694 30.159 1.00 53.44 179 GLY A CA 1
ATOM 1407 C C . GLY A 1 179 ? -19.172 -9.279 31.068 1.00 53.44 179 GLY A C 1
ATOM 1408 O O . GLY A 1 179 ? -19.520 -9.808 32.117 1.00 53.44 179 GLY A O 1
ATOM 1409 N N . GLY A 1 180 ? -17.878 -9.209 30.744 1.00 51.31 180 GLY A N 1
ATOM 1410 C CA . GLY A 1 180 ? -16.832 -9.935 31.500 1.00 51.31 180 GLY A CA 1
ATOM 1411 C C . GLY A 1 180 ? -15.994 -9.124 32.494 1.00 51.31 180 GLY A C 1
ATOM 1412 O O . GLY A 1 180 ? -15.170 -9.682 33.209 1.00 51.31 180 GLY A O 1
ATOM 1413 N N . GLY A 1 181 ? -16.168 -7.806 32.544 1.00 50.66 181 GLY A N 1
ATOM 1414 C CA . GLY A 1 181 ? -15.370 -6.912 33.377 1.00 50.66 181 GLY A CA 1
ATOM 1415 C C . GLY A 1 181 ? -16.171 -6.387 34.548 1.00 50.66 181 GLY A C 1
ATOM 1416 O O . GLY A 1 181 ? -16.374 -5.181 34.647 1.00 50.66 181 GLY A O 1
ATOM 1417 N N . GLY A 1 182 ? -16.616 -7.285 35.429 1.00 50.03 182 GLY A N 1
ATOM 1418 C CA . GLY A 1 182 ? -16.952 -6.950 36.807 1.00 50.03 182 GLY A CA 1
ATOM 1419 C C . GLY A 1 182 ? -15.724 -6.348 37.484 1.00 50.03 182 GLY A C 1
ATOM 1420 O O . GLY A 1 182 ? -15.053 -7.000 38.283 1.00 50.03 182 GLY A O 1
ATOM 1421 N N . GLY A 1 183 ? -15.408 -5.100 37.136 1.00 52.19 183 GLY A N 1
ATOM 1422 C CA . GLY A 1 183 ? -14.550 -4.220 37.889 1.00 52.19 183 GLY A CA 1
ATOM 1423 C C . GLY A 1 183 ? -15.230 -4.058 39.227 1.00 52.19 183 GLY A C 1
ATOM 1424 O O . GLY A 1 183 ? -16.058 -3.172 39.417 1.00 52.19 183 GLY A O 1
ATOM 1425 N N . LYS A 1 184 ? -14.907 -4.979 40.138 1.00 56.00 184 LYS A N 1
ATOM 1426 C CA . LYS A 1 184 ? -15.055 -4.802 41.571 1.00 56.00 184 LYS A CA 1
ATOM 1427 C C . LYS A 1 184 ? -14.664 -3.358 41.820 1.00 56.00 184 LYS A C 1
ATOM 1429 O O . LYS A 1 184 ? -13.504 -3.007 41.608 1.00 56.00 184 LYS A O 1
ATOM 1434 N N . ASN A 1 185 ? -15.646 -2.537 42.186 1.00 51.34 185 ASN A N 1
ATOM 1435 C CA . ASN A 1 185 ? -15.433 -1.217 42.744 1.00 51.34 185 ASN A CA 1
ATOM 1436 C C . ASN A 1 185 ? -14.310 -1.372 43.764 1.00 51.34 185 ASN A C 1
ATOM 1438 O O . ASN A 1 185 ? -14.527 -1.882 44.867 1.00 51.34 185 ASN A O 1
ATOM 1442 N N . LYS A 1 186 ? -13.084 -1.017 43.370 1.00 58.38 186 LYS A N 1
ATOM 1443 C CA . LYS A 1 186 ? -11.952 -0.935 44.275 1.00 58.38 186 LYS A CA 1
ATOM 1444 C C . LYS A 1 186 ? -12.337 0.243 45.146 1.00 58.38 186 LYS A C 1
ATOM 1446 O O . LYS A 1 186 ? -12.161 1.385 44.730 1.00 58.38 186 LYS A O 1
ATOM 1451 N N . LYS A 1 187 ? -13.022 -0.051 46.263 1.00 59.22 187 LYS A N 1
ATOM 1452 C CA . LYS A 1 187 ? -13.423 0.912 47.286 1.00 59.22 187 LYS A CA 1
ATOM 1453 C C . LYS A 1 187 ? -12.213 1.811 47.474 1.00 59.22 187 LYS A C 1
ATOM 1455 O O . LYS A 1 187 ? -11.187 1.357 47.976 1.00 59.22 187 LYS A O 1
ATOM 1460 N N . ARG A 1 188 ? -12.302 3.047 46.985 1.00 56.12 188 ARG A N 1
ATOM 1461 C CA . ARG A 1 188 ? -11.350 4.088 47.338 1.00 56.12 188 ARG A CA 1
ATOM 1462 C C . ARG A 1 188 ? -11.551 4.253 48.834 1.00 56.12 188 ARG A C 1
ATOM 1464 O O . ARG A 1 188 ? -12.544 4.838 49.253 1.00 56.12 188 ARG A O 1
ATOM 1471 N N . GLY A 1 189 ? -10.697 3.596 49.617 1.00 57.88 189 GLY A N 1
ATOM 1472 C CA . GLY A 1 189 ? -10.608 3.832 51.045 1.00 57.88 189 GLY A CA 1
ATOM 1473 C C . GLY A 1 189 ? -10.392 5.324 51.200 1.00 57.88 189 GLY A C 1
ATOM 1474 O O . GLY A 1 189 ? -9.365 5.844 50.768 1.00 57.88 189 GLY A O 1
ATOM 1475 N N . GLY A 1 190 ? -11.414 6.017 51.694 1.00 68.56 190 GLY A N 1
ATOM 1476 C CA . GLY A 1 190 ? -11.260 7.403 52.089 1.00 68.56 190 GLY A CA 1
ATOM 1477 C C . GLY A 1 190 ? -10.150 7.482 53.139 1.00 68.56 190 GLY A C 1
ATOM 1478 O O . GLY A 1 190 ? -9.986 6.532 53.911 1.00 68.56 190 GLY A O 1
ATOM 1479 N N . PRO A 1 191 ? -9.370 8.572 53.161 1.00 67.19 191 PRO A N 1
ATOM 1480 C CA . PRO A 1 191 ? -8.388 8.772 54.213 1.00 67.19 191 PRO A CA 1
ATOM 1481 C C . PRO A 1 191 ? -9.090 8.726 55.583 1.00 67.19 191 PRO A C 1
ATOM 1483 O O . PRO A 1 191 ? -10.221 9.219 55.700 1.00 67.19 191 PRO A O 1
ATOM 1486 N N . PRO A 1 192 ? -8.465 8.116 56.607 1.00 65.56 192 PRO A N 1
ATOM 1487 C CA . PRO A 1 192 ? -9.024 8.096 57.951 1.00 65.56 192 PRO A CA 1
ATOM 1488 C C . PRO A 1 192 ? -9.215 9.539 58.428 1.00 65.56 192 PRO A C 1
ATOM 1490 O O . PRO A 1 192 ? -8.306 10.361 58.319 1.00 65.56 192 PRO A O 1
ATOM 1493 N N . ARG A 1 193 ? -10.413 9.857 58.925 1.00 67.81 193 ARG A N 1
ATOM 1494 C CA . ARG A 1 193 ? -10.640 11.104 59.658 1.00 67.81 193 ARG A CA 1
ATOM 1495 C C . ARG A 1 193 ? -10.104 10.896 61.073 1.00 67.81 193 ARG A C 1
ATOM 1497 O O . ARG A 1 193 ? -10.598 10.008 61.766 1.00 67.81 193 ARG A O 1
ATOM 1504 N N . GLY A 1 194 ? -9.065 11.650 61.424 1.00 77.00 194 GLY A N 1
ATOM 1505 C CA . GLY A 1 194 ? -8.648 11.885 62.807 1.00 77.00 194 GLY A CA 1
ATOM 1506 C C . GLY A 1 194 ? -9.433 13.031 63.422 1.00 77.00 194 GLY A C 1
ATOM 1507 O O . GLY A 1 194 ? -9.994 13.834 62.638 1.00 77.00 194 GLY A O 1
#

Secondary structure (DSSP, 8-state):
--PPPPPP---------------------------------TT-------TTGGGGGGGSPP-------S----S----TT-----PPPTT-------------SBPPPHHHHHHHHHHHHHHTTS-GGGS-GGGGGGGG---S--STTTTPBPHHHHHHHHHHHHHHHHH-HHHH--S----------PPP--

Organism: Hemiselmis andersenii (NCBI:txid464988)

Radius of gyration: 26.91 Å; chains: 1; bounding box: 52×50×120 Å

pLDDT: mean 71.36, std 23.44, range [33.16, 97.69]

InterPro domains:
  IPR000560 Histidine phosphatase superfamily, clade-2 [PF00328] (96-177)
  IPR029033 Histidine phosphatase superfamily [G3DSA:3.40.50.1240] (55-187)
  IPR029033 Histidine phosphatase superfamily [SSF53254] (91-177)

Sequence (194 aa):
MPSPMRGPAFSCCFALGRQVAIFL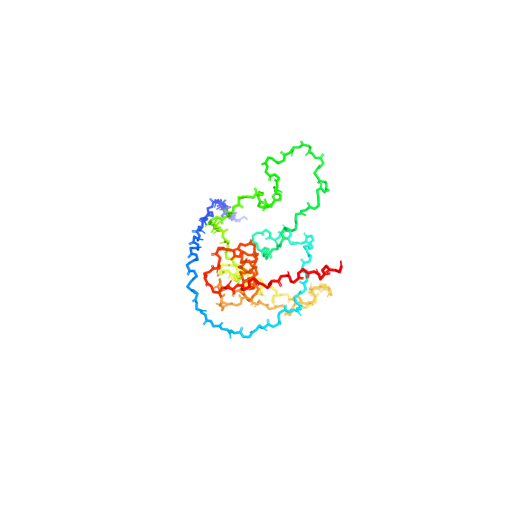FLFILVSAGGDSEEGHCDGLPKLQKGRWWGRMGSKSPYARLEGGDEEQRRDGEKAVGEGGDWEEKVGCQSVMVVGLLRHGSRNPGKSDSRGFDALEDKLRTFKESDFNSEFSWLYQWENPFKNTGIHGLVPQGMLEHYTIAKRIKNRFPHLFGGGGGGGKNKKRGGPPRG